Protein AF-X0VKB6-F1 (afdb_monomer_lite)

Sequence (268 aa):
GLNSPFDQRDMQLKVLIKLEKMVSKGATIVGPKPLDVPGMQDHESRSAKLRTLADKMWGACDGTTVKQNSYGKGKVVWGLNARQWLSQESIGPDFSCQTEKHEAHLDYIHQQTKDTDIYFVRNKSLLPVSADCLFRVKDRTPQLWDPTNGSMEPMFVYKTVDGGTSVRLDLPPGSSVFVVFGKSYASGSIDSVVRTSEMNDASLPAERVVEMGKTSTTIQCWQNGQYTLTDNNGQKKQVKVDNLPAPSILAGEWTIDFDPKWGAPAQI

Secondary structure (DSSP, 8-state):
----GGG--B--HHHHHHHHHHHTTT-EEESPPP-B-SSSTTHHHHHHHHHHHHHHHHTT--SSS--EEEETTEEEE-SS-HHHHHHHTT---SEEESSHHHHTTEEEEEEE-SS-EEEEEEE-SSS-EEEEEEES--S-EEEEE-TTT--EEE--B-EEETTEEEEEEEE-TT-EEEEEEES--SS--EEEEEEESS---TTSPPPEEEEE-SS-EEEE-SSSEEEEEEETT--EEEEEE--PPPPP---SPPP-B--GGGSS-SB-

pLDDT: mean 88.89, std 11.95, range [28.38, 98.62]

Organism: NCBI:txid412755

Foldseek 3Di:
DPPDPQPALEDFLVVLVVVLVVQLVADEDEGDQRQFYDDDVVGPVRNVSSNVSSCLQCPPCPLPPRQWDRHNNYIYGHVDDPQRVCVVVVNHDQKAFPPVVQRVQKDWDWDDDPFKIKIKIWGNAQAKDKTWMFHQAAPWWKWKAFPVPR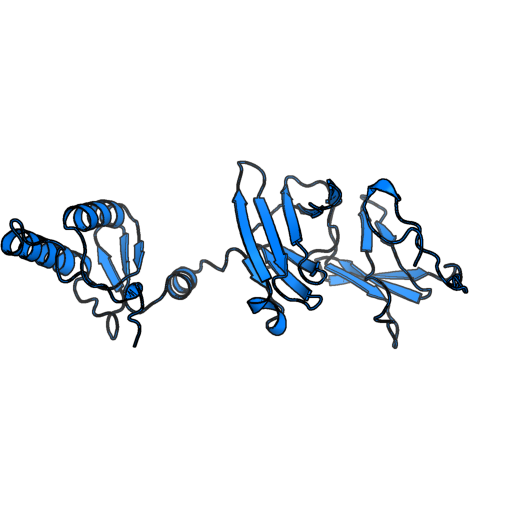DIATAQAWEADPRGIIDIDTAHGGGIIMIMTGHDPAPFHFHDKDFPDPDDDPVDDDKGFRHHDPVDTDIDDDDFGKMWTAGNVRDIDIDGGDDDDDDDDPDDDDWDADDVVVVDPRID

Radius of gyration: 27.16 Å; chains: 1; bounding box: 66×51×69 Å

InterPro domains:
  IPR033400 Alpha-L-rhamnosidase RhaM [PF17132] (8-158)

Structure (mmCIF, N/CA/C/O backbone):
data_AF-X0VKB6-F1
#
_entry.id   AF-X0VKB6-F1
#
loop_
_atom_site.group_PDB
_atom_site.id
_atom_site.type_symbol
_atom_site.label_atom_id
_atom_site.label_alt_id
_atom_site.label_comp_id
_atom_site.label_asym_id
_atom_site.label_entity_id
_atom_site.label_seq_id
_atom_site.pdbx_PDB_ins_code
_atom_site.Cartn_x
_atom_site.Cartn_y
_atom_site.Cartn_z
_atom_site.occupancy
_atom_site.B_iso_or_equiv
_atom_site.auth_seq_id
_atom_site.auth_comp_id
_atom_site.auth_asym_id
_atom_site.auth_atom_id
_atom_site.pdbx_PDB_model_num
ATOM 1 N N . GLY A 1 1 ? -5.873 26.937 16.851 1.00 33.47 1 GLY A N 1
ATOM 2 C CA . GLY A 1 1 ? -6.184 25.558 17.255 1.00 33.47 1 GLY A CA 1
ATOM 3 C C . GLY A 1 1 ? -7.404 25.111 16.496 1.00 33.47 1 GLY A C 1
ATOM 4 O O . GLY A 1 1 ? -8.499 25.506 16.856 1.00 33.47 1 GLY A O 1
ATOM 5 N N . LEU A 1 2 ? -7.209 24.395 15.394 1.00 28.38 2 LEU A N 1
ATOM 6 C CA . LEU A 1 2 ? -8.293 23.711 14.697 1.00 28.38 2 LEU A CA 1
ATOM 7 C C . LEU A 1 2 ? -8.341 22.312 15.304 1.00 28.38 2 LEU A C 1
ATOM 9 O O . LEU A 1 2 ? -7.380 21.560 15.149 1.00 28.38 2 LEU A O 1
ATOM 13 N N . ASN A 1 3 ? -9.397 22.014 16.062 1.00 32.53 3 ASN A N 1
ATOM 14 C CA . ASN A 1 3 ? -9.626 20.667 16.569 1.00 32.53 3 ASN A CA 1
ATOM 15 C C . ASN A 1 3 ? -9.639 19.714 15.378 1.00 32.53 3 ASN A C 1
ATOM 17 O O . ASN A 1 3 ? -10.369 19.920 14.406 1.00 32.53 3 ASN A O 1
ATOM 21 N N . SER A 1 4 ? -8.801 18.690 15.458 1.00 40.56 4 SER A N 1
ATOM 22 C CA . SER A 1 4 ? -8.838 17.579 14.528 1.00 40.56 4 SER A CA 1
ATOM 23 C C . SER A 1 4 ? -10.255 16.984 14.560 1.00 40.56 4 SER A C 1
ATOM 25 O O . SER A 1 4 ? -10.797 16.813 15.652 1.00 40.56 4 SER A O 1
ATOM 27 N N . PRO A 1 5 ? -10.892 16.638 13.426 1.00 43.75 5 PRO A N 1
ATOM 28 C CA . PRO A 1 5 ? -12.214 15.995 13.426 1.00 43.75 5 PRO A CA 1
ATOM 29 C C . PRO A 1 5 ? -12.242 14.665 14.208 1.00 43.75 5 PRO A C 1
ATOM 31 O O . PRO A 1 5 ? -13.311 14.135 14.496 1.00 43.75 5 PRO A O 1
ATOM 34 N N . PHE A 1 6 ? -11.073 14.148 14.599 1.00 50.59 6 PHE A N 1
ATOM 35 C CA . PHE A 1 6 ? -10.904 12.990 15.474 1.00 50.59 6 PHE A CA 1
ATOM 36 C C . PHE A 1 6 ? -11.066 13.288 16.980 1.00 50.59 6 PHE A C 1
ATOM 38 O O . PHE A 1 6 ? -11.105 12.344 17.767 1.00 50.59 6 PHE A O 1
ATOM 45 N N . ASP A 1 7 ? -11.207 14.557 17.383 1.00 56.34 7 ASP A N 1
ATOM 46 C CA . ASP A 1 7 ? -11.433 14.968 18.780 1.00 56.34 7 ASP A CA 1
ATOM 47 C C . ASP A 1 7 ? -12.911 15.190 19.125 1.00 56.34 7 ASP A C 1
ATOM 49 O O . ASP A 1 7 ? -13.242 15.473 20.279 1.00 56.34 7 ASP A O 1
ATOM 53 N N . GLN A 1 8 ? -13.832 15.058 18.163 1.00 68.25 8 GLN A N 1
ATOM 54 C CA . GLN A 1 8 ? -15.251 15.210 18.464 1.00 68.25 8 GLN A CA 1
ATOM 55 C C . GLN A 1 8 ? -15.744 14.013 19.286 1.00 68.25 8 GLN A C 1
ATOM 57 O O . GLN A 1 8 ? -15.762 12.869 18.832 1.00 68.25 8 GLN A O 1
ATOM 62 N N . ARG A 1 9 ? -16.141 14.288 20.531 1.00 86.88 9 ARG A N 1
ATOM 63 C CA . ARG A 1 9 ? -16.622 13.281 21.490 1.00 86.88 9 ARG A CA 1
ATOM 64 C C . ARG A 1 9 ? -18.143 13.113 21.464 1.00 86.88 9 ARG A C 1
ATOM 66 O O . ARG A 1 9 ? -18.674 12.362 22.279 1.00 86.88 9 ARG A O 1
ATOM 73 N N . ASP A 1 10 ? -18.825 13.760 20.524 1.00 92.38 10 ASP A N 1
ATOM 74 C CA . ASP A 1 10 ? -20.269 13.639 20.336 1.00 92.38 10 ASP A CA 1
ATOM 75 C C . ASP A 1 10 ? -20.594 12.541 19.325 1.00 92.38 10 ASP A C 1
ATOM 77 O O . ASP A 1 10 ? -19.997 12.459 18.251 1.00 92.38 10 ASP A O 1
ATOM 81 N N . MET A 1 11 ? -21.582 11.706 19.633 1.00 94.69 11 MET A N 1
ATOM 82 C CA . MET A 1 11 ? -22.040 10.652 18.734 1.00 94.69 11 MET A CA 1
ATOM 83 C C . MET A 1 11 ? -23.544 10.455 18.880 1.00 94.69 11 MET A C 1
ATOM 85 O O . MET A 1 11 ? -24.094 10.446 19.975 1.00 94.69 11 MET A O 1
ATOM 89 N N . GLN A 1 12 ? -24.255 10.248 17.774 1.00 95.50 12 GLN A N 1
ATOM 90 C CA . GLN A 1 12 ? -25.662 9.864 17.867 1.00 95.50 12 GLN A CA 1
ATOM 91 C C . GLN A 1 12 ? -25.800 8.498 18.560 1.00 95.50 12 GLN A C 1
ATOM 93 O O . GLN A 1 12 ? -25.170 7.525 18.149 1.00 95.50 12 GLN A O 1
ATOM 98 N N . LEU A 1 13 ? -26.704 8.380 19.538 1.00 96.94 13 LEU A N 1
ATOM 99 C CA . LEU A 1 13 ? -26.957 7.119 20.254 1.00 96.94 13 LEU A CA 1
ATOM 100 C C . LEU A 1 13 ? -27.240 5.936 19.305 1.00 96.94 13 LEU A C 1
ATOM 102 O O . LEU A 1 13 ? -26.757 4.828 19.525 1.00 96.94 13 LEU A O 1
ATOM 106 N N . LYS A 1 14 ? -27.983 6.169 18.214 1.00 97.06 14 LYS A N 1
ATOM 107 C CA . LYS A 1 14 ? -28.278 5.134 17.207 1.00 97.06 14 LYS A CA 1
ATOM 108 C C . LYS A 1 14 ? -27.015 4.617 16.501 1.00 97.06 14 LYS A C 1
ATOM 110 O O . LYS A 1 14 ? -26.957 3.430 16.185 1.00 97.06 14 LYS A O 1
ATOM 115 N N . VAL A 1 15 ? -26.014 5.477 16.288 1.00 97.31 15 VAL A N 1
ATOM 116 C CA . VAL A 1 15 ? -24.714 5.095 15.713 1.00 97.31 15 VAL A CA 1
ATOM 117 C C . VAL A 1 15 ? -23.957 4.211 16.698 1.00 97.31 15 VAL A C 1
ATOM 119 O O . VAL A 1 15 ? -23.556 3.116 16.316 1.00 97.31 15 VAL A O 1
ATOM 122 N N . LEU A 1 16 ? -23.859 4.607 17.974 1.00 98.00 16 LEU A N 1
ATOM 123 C CA . LEU A 1 16 ? -23.182 3.795 18.991 1.00 98.00 16 LEU A CA 1
ATOM 124 C C . LEU A 1 16 ? -23.830 2.410 19.152 1.00 98.00 16 LEU A C 1
ATOM 126 O O . LEU A 1 16 ? -23.128 1.406 19.195 1.00 98.00 16 LEU A O 1
ATOM 130 N N . ILE A 1 17 ? -25.166 2.331 19.146 1.00 98.50 17 ILE A N 1
ATOM 131 C CA . ILE A 1 17 ? -25.896 1.050 19.164 1.00 98.50 17 ILE A CA 1
ATOM 132 C C . ILE A 1 17 ? -25.551 0.189 17.939 1.00 98.50 17 ILE A C 1
ATOM 134 O O . ILE A 1 17 ? -25.476 -1.035 18.035 1.00 98.50 17 ILE A O 1
ATOM 138 N N . LYS A 1 18 ? -25.362 0.791 16.760 1.00 98.50 18 LYS A N 1
ATOM 139 C CA . LYS A 1 18 ? -24.981 0.039 15.558 1.00 98.50 18 LYS A CA 1
ATOM 140 C C . LYS A 1 18 ? -23.531 -0.441 15.628 1.00 98.50 18 LYS A C 1
ATOM 142 O O . LYS A 1 18 ? -23.278 -1.582 15.247 1.00 98.50 18 LYS A O 1
ATOM 147 N N . LEU A 1 19 ? -22.620 0.391 16.136 1.00 98.12 19 LEU A N 1
ATOM 148 C CA . LEU A 1 19 ? -21.224 0.022 16.368 1.00 98.12 19 LEU A CA 1
ATOM 149 C C . LEU A 1 19 ? -21.116 -1.117 17.386 1.00 98.12 19 LEU A C 1
ATOM 151 O O . LEU A 1 19 ? -20.439 -2.098 17.106 1.00 98.12 19 LEU A O 1
ATOM 155 N N . GLU A 1 20 ? -21.852 -1.059 18.499 1.00 98.44 20 GLU A N 1
ATOM 156 C CA . GLU A 1 20 ? -21.943 -2.148 19.484 1.00 98.44 20 GLU A CA 1
ATOM 157 C C . GLU A 1 20 ? -22.302 -3.482 18.819 1.00 98.44 20 GLU A C 1
ATOM 159 O O . GLU A 1 20 ? -21.621 -4.485 19.027 1.00 98.44 20 GLU A O 1
ATOM 164 N N . LYS A 1 21 ? -23.315 -3.489 17.944 1.00 98.50 21 LYS A N 1
ATOM 165 C CA . LYS A 1 21 ? -23.745 -4.697 17.220 1.00 98.50 21 LYS A CA 1
ATOM 166 C C . LYS A 1 21 ? -22.678 -5.246 16.274 1.00 98.50 21 LYS A C 1
ATOM 168 O O . LYS A 1 21 ? -22.688 -6.437 15.975 1.00 98.50 21 LYS A O 1
ATOM 173 N N . MET A 1 22 ? -21.814 -4.387 15.737 1.00 98.56 22 MET A N 1
ATOM 174 C CA . MET A 1 22 ? -20.705 -4.805 14.878 1.00 98.56 22 MET A CA 1
ATOM 175 C C . MET A 1 22 ? -19.552 -5.351 15.718 1.00 98.56 22 MET A C 1
ATOM 177 O O . MET A 1 22 ? -19.045 -6.433 15.426 1.00 98.56 22 MET A O 1
ATOM 181 N N . VAL A 1 23 ? -19.184 -4.647 16.791 1.00 98.31 23 VAL A N 1
ATOM 182 C CA . VAL A 1 23 ? -18.100 -5.046 17.698 1.00 98.31 23 VAL A CA 1
ATOM 183 C C . VAL A 1 23 ? -18.436 -6.359 18.396 1.00 98.31 23 VAL A C 1
ATOM 185 O O . VAL A 1 23 ? -17.641 -7.290 18.360 1.00 98.31 23 VAL A O 1
ATOM 188 N N . SER A 1 24 ? -19.654 -6.517 18.919 1.00 98.25 24 SER A N 1
ATOM 189 C CA . SER A 1 24 ? -20.091 -7.773 19.545 1.00 98.25 24 SER A CA 1
ATOM 190 C C . SER A 1 24 ? -19.993 -8.986 18.609 1.00 98.25 24 SER A C 1
ATOM 192 O O . SER A 1 24 ? -19.798 -10.108 19.082 1.00 98.25 24 SER A O 1
ATOM 194 N N . LYS A 1 25 ? -20.061 -8.769 17.287 1.00 98.44 25 LYS A N 1
ATOM 195 C CA . LYS A 1 25 ? -19.922 -9.796 16.245 1.00 98.44 25 LYS A CA 1
ATOM 196 C C . LYS A 1 25 ? -18.496 -9.999 15.721 1.00 98.44 25 LYS A C 1
ATOM 198 O O . LYS A 1 25 ? -18.310 -10.911 14.921 1.00 98.44 25 LYS A O 1
ATOM 203 N N . GLY A 1 26 ? -17.514 -9.217 16.169 1.00 97.44 26 GLY A N 1
ATOM 204 C CA . GLY A 1 26 ? -16.104 -9.395 15.802 1.00 97.44 26 GLY A CA 1
ATOM 205 C C . GLY A 1 26 ? -15.442 -8.197 15.132 1.00 97.44 26 GLY A C 1
ATOM 206 O O . GLY A 1 26 ? -14.258 -8.270 14.825 1.00 97.44 26 GLY A O 1
ATOM 207 N N . ALA A 1 27 ? -16.163 -7.097 14.895 1.00 97.62 27 ALA A N 1
ATOM 208 C CA . ALA A 1 27 ? -15.533 -5.894 14.361 1.00 97.62 27 ALA A CA 1
ATOM 209 C C . ALA A 1 27 ? -14.617 -5.231 15.402 1.00 97.62 27 ALA A C 1
ATOM 211 O O . ALA A 1 27 ? -14.857 -5.316 16.610 1.00 97.62 27 ALA A O 1
ATOM 212 N N . THR A 1 28 ? -13.620 -4.497 14.916 1.00 97.69 28 THR A N 1
ATOM 213 C CA . THR A 1 28 ? -12.806 -3.608 15.745 1.00 97.69 28 THR A CA 1
ATOM 214 C C . THR A 1 28 ? -13.152 -2.161 15.440 1.00 97.69 28 THR A C 1
ATOM 216 O O . THR A 1 28 ? -13.208 -1.771 14.275 1.00 97.69 28 THR A O 1
ATOM 219 N N . ILE A 1 29 ? -13.365 -1.360 16.483 1.00 96.31 29 ILE A N 1
ATOM 220 C CA . ILE A 1 29 ? -13.464 0.097 16.359 1.00 96.31 29 ILE A CA 1
ATOM 221 C C . ILE A 1 29 ? -12.195 0.744 16.906 1.00 96.31 29 ILE A C 1
ATOM 223 O O . ILE A 1 29 ? -11.694 0.344 17.955 1.00 96.31 29 ILE A O 1
ATOM 227 N N . VAL A 1 30 ? -11.691 1.752 16.198 1.00 96.00 30 VAL A N 1
ATOM 228 C CA . VAL A 1 30 ? -10.538 2.554 16.616 1.00 96.00 30 VAL A CA 1
ATOM 229 C C . VAL A 1 30 ? -11.015 3.991 16.787 1.00 96.00 30 VAL A C 1
ATOM 231 O O . VAL A 1 30 ? -11.391 4.633 15.808 1.00 96.00 30 VAL A O 1
ATOM 234 N N . GLY A 1 31 ? -11.049 4.489 18.021 1.00 94.25 31 GLY A N 1
ATOM 235 C CA . GLY A 1 31 ? -11.491 5.848 18.315 1.00 94.25 31 GLY A CA 1
ATOM 236 C C . GLY A 1 31 ? -11.749 6.125 19.800 1.00 94.25 31 GLY A C 1
ATOM 237 O O . GLY A 1 31 ? -11.859 5.200 20.612 1.00 94.25 31 GLY A O 1
ATOM 238 N N . PRO A 1 32 ? -11.845 7.414 20.172 1.00 95.12 32 PRO A N 1
ATOM 239 C CA . PRO A 1 32 ? -12.121 7.821 21.541 1.00 95.12 32 PRO A CA 1
ATOM 240 C C . PRO A 1 32 ? -13.530 7.432 21.997 1.00 95.12 32 PRO A C 1
ATOM 242 O O . PRO A 1 32 ? -14.462 7.348 21.198 1.00 95.12 32 PRO A O 1
ATOM 245 N N . LYS A 1 33 ? -13.702 7.255 23.314 1.00 96.06 33 LYS A N 1
ATOM 246 C CA . LYS A 1 33 ? -15.011 6.962 23.922 1.00 96.06 33 LYS A CA 1
ATOM 247 C C . LYS A 1 33 ? -15.983 8.133 23.721 1.00 96.06 33 LYS A C 1
ATOM 249 O O . LYS A 1 33 ? -15.676 9.217 24.218 1.00 96.06 33 LYS A O 1
ATOM 254 N N . PRO A 1 34 ? -17.153 7.982 23.082 1.00 96.31 34 PRO A N 1
ATOM 255 C CA . PRO A 1 34 ? -18.100 9.090 22.969 1.00 96.31 34 PRO A CA 1
ATOM 256 C C . PRO A 1 34 ? -18.619 9.504 24.357 1.00 96.31 34 PRO A C 1
ATOM 258 O O . PRO A 1 34 ? -18.791 8.664 25.240 1.00 96.31 34 PRO A O 1
ATOM 261 N N . LEU A 1 35 ? -18.831 10.803 24.558 1.00 96.12 35 LEU A N 1
ATOM 262 C CA . LEU A 1 35 ? -19.202 11.409 25.841 1.00 96.12 35 LEU A CA 1
ATOM 263 C C . LEU A 1 35 ? -20.604 12.015 25.833 1.00 96.12 35 LEU A C 1
ATOM 265 O O . LEU A 1 35 ? -21.202 12.151 26.904 1.00 96.12 35 LEU A O 1
ATOM 269 N N . ASP A 1 36 ? -21.130 12.379 24.664 1.00 96.25 36 ASP A N 1
ATOM 270 C CA . ASP A 1 36 ? -22.441 13.011 24.570 1.00 96.25 36 ASP A CA 1
ATOM 271 C C . ASP A 1 36 ? -23.156 12.741 23.237 1.00 96.25 36 ASP A C 1
ATOM 273 O O . ASP A 1 36 ? -22.562 12.226 22.286 1.00 96.25 36 ASP A O 1
ATOM 277 N N . VAL A 1 37 ? -24.454 13.052 23.174 1.00 95.75 37 VAL A N 1
ATOM 278 C CA . VAL A 1 37 ? -25.231 13.045 21.927 1.00 95.75 37 VAL A CA 1
ATOM 279 C C . VAL A 1 37 ? -25.407 14.463 21.378 1.00 95.75 37 VAL A C 1
ATOM 281 O O . VAL A 1 37 ? -25.596 15.400 22.150 1.00 95.75 37 VAL A O 1
ATOM 284 N N . PRO A 1 38 ? -25.462 14.643 20.046 1.00 93.56 38 PRO A N 1
ATOM 285 C CA . PRO A 1 38 ? -25.832 15.929 19.468 1.00 93.56 38 PRO A CA 1
ATOM 286 C C . PRO A 1 38 ? -27.343 16.220 19.611 1.00 93.56 38 PRO A C 1
ATOM 288 O O . PRO A 1 38 ? -28.187 15.308 19.620 1.00 93.56 38 PRO A O 1
ATOM 291 N N . GLY A 1 39 ? -27.678 17.516 19.642 1.00 90.75 39 GLY A N 1
ATOM 292 C CA . GLY A 1 39 ? -29.045 18.060 19.643 1.00 90.75 39 GLY A CA 1
ATOM 293 C C . GLY A 1 39 ? -29.734 18.074 21.016 1.00 90.75 39 GLY A C 1
ATOM 294 O O . GLY A 1 39 ? -29.413 17.268 21.881 1.00 90.75 39 GLY A O 1
ATOM 295 N N . MET A 1 40 ? -30.717 18.967 21.200 1.00 90.50 40 MET A N 1
ATOM 296 C CA . MET A 1 40 ? -31.348 19.235 22.510 1.00 90.50 40 MET A CA 1
ATOM 297 C C . MET A 1 40 ? -32.518 18.310 22.877 1.00 90.50 40 MET A C 1
ATOM 299 O O . MET A 1 40 ? -32.790 18.102 24.056 1.00 90.50 40 MET A O 1
ATOM 303 N N . GLN A 1 41 ? -33.217 17.740 21.893 1.00 92.12 41 GLN A N 1
ATOM 304 C CA . GLN A 1 41 ? -34.399 16.910 22.152 1.00 92.12 41 GLN A CA 1
ATOM 305 C C . GLN A 1 41 ? -34.034 15.675 22.985 1.00 92.12 41 GLN A C 1
ATOM 307 O O . GLN A 1 41 ? -33.148 14.918 22.589 1.00 92.12 41 GLN A O 1
ATOM 312 N N . ASP A 1 42 ? -34.694 15.464 24.126 1.00 93.19 42 ASP A N 1
ATOM 313 C CA . ASP A 1 42 ? -34.428 14.356 25.060 1.00 93.19 42 ASP A CA 1
ATOM 314 C C . ASP A 1 42 ? -32.931 14.163 25.374 1.00 93.19 42 ASP A C 1
ATOM 316 O O . ASP A 1 42 ? -32.475 13.028 25.548 1.00 93.19 42 ASP A O 1
ATOM 320 N N . HIS A 1 43 ? -32.146 15.252 25.352 1.00 94.94 43 HIS A N 1
ATOM 321 C CA . HIS A 1 43 ? -30.682 15.212 25.428 1.00 94.94 43 HIS A CA 1
ATOM 322 C C . HIS A 1 43 ? -30.226 14.412 26.643 1.00 94.94 43 HIS A C 1
ATOM 324 O O . HIS A 1 43 ? -29.618 13.366 26.461 1.00 94.94 43 HIS A O 1
ATOM 330 N N . GLU A 1 44 ? -30.663 14.784 27.845 1.00 96.12 44 GLU A N 1
ATOM 331 C CA . GLU A 1 44 ? -30.262 14.130 29.093 1.00 96.12 44 GLU A CA 1
ATOM 332 C C . GLU A 1 44 ? -30.463 12.601 29.072 1.00 96.12 44 GLU A C 1
ATOM 334 O O . GLU A 1 44 ? -29.532 11.836 29.339 1.00 96.12 44 GLU A O 1
ATOM 339 N N . SER A 1 45 ? -31.652 12.132 28.671 1.00 97.06 45 SER A N 1
ATOM 340 C CA . SER A 1 45 ? -31.959 10.695 28.594 1.00 97.06 45 SER A CA 1
ATOM 341 C C . SER A 1 45 ? -31.095 9.974 27.555 1.00 97.06 45 SER A C 1
ATOM 343 O O . SER A 1 45 ? -30.615 8.858 27.786 1.00 97.06 45 SER A O 1
ATOM 345 N N . ARG A 1 46 ? -30.890 10.593 26.388 1.00 97.25 46 ARG A N 1
ATOM 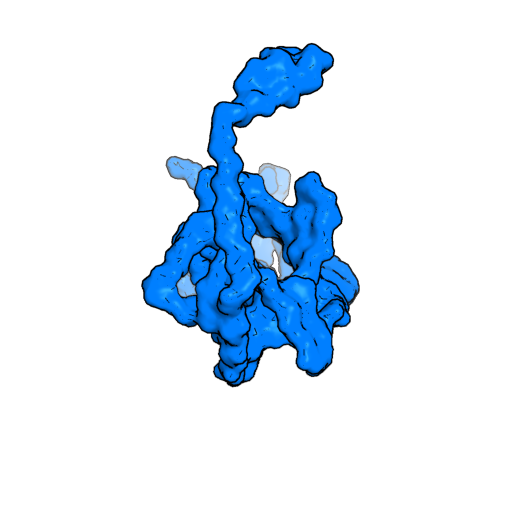346 C CA . ARG A 1 46 ? -30.082 10.018 25.307 1.00 97.25 46 ARG A CA 1
ATOM 347 C C . ARG A 1 46 ? -28.596 10.001 25.668 1.00 97.25 46 ARG A C 1
ATOM 349 O O . ARG A 1 46 ? -27.945 8.987 25.419 1.00 97.25 46 ARG A O 1
ATOM 356 N N . SER A 1 47 ? -28.086 11.063 26.282 1.00 97.25 47 SER A N 1
ATOM 357 C CA . SER A 1 47 ? -26.717 11.180 26.786 1.00 97.25 47 SER A CA 1
ATOM 358 C C . SER A 1 47 ? -26.432 10.147 27.865 1.00 97.25 47 SER A C 1
ATOM 360 O O . SER A 1 47 ? -25.408 9.472 27.800 1.00 97.25 47 SER A O 1
ATOM 362 N N . ALA A 1 48 ? -27.353 9.950 28.813 1.00 98.06 48 ALA A N 1
ATOM 363 C CA . ALA A 1 48 ? -27.222 8.917 29.837 1.00 98.06 48 ALA A CA 1
ATOM 364 C C . ALA A 1 48 ? -27.119 7.516 29.210 1.00 98.06 48 ALA A C 1
ATOM 366 O O . ALA A 1 48 ? -26.170 6.784 29.484 1.00 98.06 48 ALA A O 1
ATOM 367 N N . LYS A 1 49 ? -28.030 7.171 28.287 1.00 98.25 49 LYS A N 1
ATOM 368 C CA . LYS A 1 49 ? -27.997 5.889 27.555 1.00 98.25 49 LYS A CA 1
ATOM 369 C C . LYS A 1 49 ? -26.709 5.707 26.751 1.00 98.25 49 LYS A C 1
ATOM 371 O O . LYS A 1 49 ? -26.166 4.604 26.714 1.00 98.25 49 LYS A O 1
ATOM 376 N N . LEU A 1 50 ? -26.230 6.773 26.106 1.00 98.38 50 LEU A N 1
ATOM 377 C CA . LEU A 1 50 ? -24.975 6.758 25.362 1.00 98.38 50 LEU A CA 1
ATOM 378 C C . LEU A 1 50 ? -23.800 6.463 26.289 1.00 98.38 50 LEU A C 1
ATOM 380 O O . LEU A 1 50 ? -23.037 5.548 25.998 1.00 98.38 50 LEU A O 1
ATOM 384 N N . ARG A 1 51 ? -23.685 7.188 27.407 1.00 98.31 51 ARG A N 1
ATOM 385 C CA . ARG A 1 51 ? -22.593 7.016 28.374 1.00 98.31 51 ARG A CA 1
ATOM 386 C C . ARG A 1 51 ? -22.589 5.609 28.951 1.00 98.31 51 ARG A C 1
ATOM 388 O O . ARG A 1 51 ? -21.565 4.948 28.871 1.00 98.31 51 ARG A O 1
ATOM 395 N N . THR A 1 52 ? -23.742 5.091 29.384 1.00 98.56 52 THR A N 1
ATOM 396 C CA . THR A 1 52 ? -23.854 3.708 29.880 1.00 98.56 52 THR A CA 1
ATOM 397 C C . THR A 1 52 ? -23.354 2.683 28.860 1.00 98.56 52 THR A C 1
ATOM 399 O O . THR A 1 52 ? -22.618 1.760 29.210 1.00 98.56 52 THR A O 1
ATOM 402 N N . LEU A 1 53 ? -23.734 2.828 27.586 1.00 98.50 53 LEU A N 1
ATOM 403 C CA . LEU A 1 53 ? -23.288 1.905 26.548 1.00 98.50 53 LEU A CA 1
ATOM 404 C C . LEU A 1 53 ? -21.794 2.077 26.226 1.00 98.50 53 LEU A C 1
ATOM 406 O O . LEU A 1 53 ? -21.079 1.085 26.079 1.00 98.50 53 LEU A O 1
ATOM 410 N N . ALA A 1 54 ? -21.318 3.318 26.145 1.00 98.19 54 ALA A N 1
ATOM 411 C CA . ALA A 1 54 ? -19.922 3.639 25.881 1.00 98.19 54 ALA A CA 1
ATOM 412 C C . ALA A 1 54 ? -19.008 3.131 27.006 1.00 98.19 54 ALA A C 1
ATOM 414 O O . ALA A 1 54 ? -17.980 2.524 26.722 1.00 98.19 54 ALA A O 1
ATOM 415 N N . ASP A 1 55 ? -19.404 3.293 28.268 1.00 98.25 55 ASP A N 1
ATOM 416 C CA . ASP A 1 55 ? -18.676 2.779 29.430 1.00 98.25 55 ASP A CA 1
ATOM 417 C C . ASP A 1 55 ? -18.572 1.254 29.387 1.00 98.25 55 ASP A C 1
ATOM 419 O O . ASP A 1 55 ? -17.500 0.698 29.614 1.00 98.25 55 ASP A O 1
ATOM 423 N N . LYS A 1 56 ? -19.649 0.566 28.994 1.00 98.12 56 LYS A N 1
ATOM 424 C CA . LYS A 1 56 ? -19.623 -0.889 28.809 1.00 98.12 56 LYS A CA 1
ATOM 425 C C . LYS A 1 56 ? -18.689 -1.315 27.667 1.00 98.12 56 LYS A C 1
ATOM 427 O O . LYS A 1 56 ? -18.013 -2.332 27.782 1.00 98.12 56 LYS A O 1
ATOM 432 N N . MET A 1 57 ? -18.684 -0.580 26.553 1.00 98.25 57 MET A N 1
ATOM 433 C CA . MET A 1 57 ? -17.890 -0.904 25.361 1.00 98.25 57 MET A CA 1
ATOM 434 C C . MET A 1 57 ? -16.397 -0.615 25.531 1.00 98.25 57 MET A C 1
ATOM 436 O O . MET A 1 57 ? -15.572 -1.455 25.176 1.00 98.25 57 MET A O 1
ATOM 440 N N . TRP A 1 58 ? -16.043 0.549 26.072 1.00 97.81 58 TRP A N 1
ATOM 441 C CA . TRP A 1 58 ? -14.649 0.938 26.289 1.00 97.81 58 TRP A CA 1
ATOM 442 C C . TRP A 1 58 ? -14.083 0.337 27.579 1.00 97.81 58 TRP A C 1
ATOM 444 O O . TRP A 1 58 ? -12.880 0.118 27.647 1.00 97.81 58 TRP A O 1
ATOM 454 N N . GLY A 1 59 ? -14.903 0.008 28.582 1.00 97.44 59 GLY A N 1
ATOM 455 C CA . GLY A 1 59 ? -14.421 -0.570 29.836 1.00 97.44 59 GLY A CA 1
ATOM 456 C C . GLY A 1 59 ? -13.347 0.310 30.481 1.00 97.44 59 GLY A C 1
ATOM 457 O O . GLY A 1 59 ? -13.532 1.516 30.632 1.00 97.44 59 GLY A O 1
ATOM 458 N N . ALA A 1 60 ? -12.200 -0.288 30.811 1.00 96.88 60 ALA A N 1
ATOM 459 C CA . ALA A 1 60 ? -11.043 0.428 31.353 1.00 96.88 60 ALA A CA 1
ATOM 460 C C . ALA A 1 60 ? -10.225 1.202 30.297 1.00 96.88 60 ALA A C 1
ATOM 462 O O . ALA A 1 60 ? -9.253 1.853 30.659 1.00 96.88 60 ALA A O 1
ATOM 463 N N . CYS A 1 61 ? -10.577 1.123 29.008 1.00 96.69 61 CYS A N 1
ATOM 464 C CA . CYS A 1 61 ? -9.835 1.772 27.931 1.00 96.69 61 CYS A CA 1
ATOM 465 C C . CYS A 1 61 ? -9.927 3.303 28.025 1.00 96.69 61 CYS A C 1
ATOM 467 O O . CYS A 1 61 ? -10.982 3.895 27.780 1.00 96.69 61 CYS A O 1
ATOM 469 N N . ASP A 1 62 ? -8.799 3.932 28.352 1.00 94.25 62 ASP A N 1
ATOM 470 C CA . ASP A 1 62 ? -8.636 5.375 28.565 1.00 94.25 62 ASP A CA 1
ATOM 471 C C . ASP A 1 62 ? -7.874 6.073 27.423 1.00 94.25 62 ASP A C 1
ATOM 473 O O . ASP A 1 62 ? -7.805 7.300 27.372 1.00 94.25 62 ASP A O 1
ATOM 477 N N . GLY A 1 63 ? -7.317 5.296 26.489 1.00 94.06 63 GLY A N 1
ATOM 478 C CA . GLY A 1 63 ? -6.547 5.797 25.354 1.00 94.06 63 GLY A CA 1
ATOM 479 C C . GLY A 1 63 ? -5.101 6.181 25.675 1.00 94.06 63 GLY A C 1
ATOM 480 O O . GLY A 1 63 ? -4.366 6.589 24.775 1.00 94.06 63 GLY A O 1
ATOM 481 N N . THR A 1 64 ? -4.663 6.028 26.922 1.00 93.44 64 THR A N 1
ATOM 482 C CA . THR A 1 64 ? -3.307 6.363 27.367 1.00 93.44 64 THR A CA 1
ATOM 483 C C . THR A 1 64 ? -2.625 5.135 27.954 1.00 93.44 64 THR A C 1
ATOM 485 O O . THR A 1 64 ? -1.703 4.603 27.330 1.00 93.44 64 THR A O 1
ATOM 488 N N . THR A 1 65 ? -3.111 4.653 29.096 1.00 95.25 65 THR A N 1
ATOM 489 C CA . THR A 1 65 ? -2.569 3.510 29.840 1.00 95.25 65 THR A CA 1
ATOM 490 C C . THR A 1 65 ? -3.158 2.205 29.326 1.00 95.25 65 THR A C 1
ATOM 492 O O . THR A 1 65 ? -2.441 1.239 29.069 1.00 95.25 65 THR A O 1
ATOM 495 N N . VAL A 1 66 ? -4.475 2.188 29.125 1.00 96.81 66 VAL A N 1
ATOM 496 C CA . VAL A 1 66 ? -5.224 1.050 28.602 1.00 96.81 66 VAL A CA 1
ATOM 497 C C . VAL A 1 66 ? -5.764 1.443 27.235 1.00 96.81 66 VAL A C 1
ATOM 499 O O . VAL A 1 66 ? -6.729 2.194 27.094 1.00 96.81 66 VAL A O 1
ATOM 502 N N . LYS A 1 67 ? -5.126 0.919 26.191 1.00 96.75 67 LYS A N 1
ATOM 503 C CA . LYS A 1 67 ? -5.417 1.300 24.801 1.00 96.75 67 LYS A CA 1
ATOM 504 C C . LYS A 1 67 ? -6.421 0.404 24.090 1.00 96.75 67 LYS A C 1
ATOM 506 O O . LYS A 1 67 ? -6.776 0.674 22.946 1.00 96.75 67 LYS A O 1
ATOM 511 N N . GLN A 1 68 ? -6.886 -0.654 24.747 1.00 96.88 68 GLN A N 1
ATOM 512 C CA . GLN A 1 68 ? -7.873 -1.554 24.170 1.00 96.88 68 GLN A CA 1
ATOM 513 C C . GLN A 1 68 ? -8.786 -2.173 25.223 1.00 96.88 68 GLN A C 1
ATOM 515 O O . GLN A 1 68 ? -8.395 -2.354 26.375 1.00 96.88 68 GLN A O 1
ATOM 520 N N . ASN A 1 69 ? -9.978 -2.563 24.789 1.00 98.12 69 ASN A N 1
ATOM 521 C CA . ASN A 1 69 ? -10.900 -3.398 25.539 1.00 98.12 69 ASN A CA 1
ATOM 522 C C . ASN A 1 69 ? -11.516 -4.462 24.624 1.00 98.12 69 ASN A C 1
ATOM 524 O O . ASN A 1 69 ? -11.829 -4.193 23.463 1.00 98.12 69 ASN A O 1
ATOM 528 N N . SER A 1 70 ? -11.715 -5.667 25.155 1.00 97.81 70 SER A N 1
ATOM 529 C CA . SER A 1 70 ? -12.459 -6.718 24.453 1.00 97.81 70 SER A CA 1
ATOM 530 C C . SER A 1 70 ? -13.950 -6.568 24.734 1.00 97.81 70 SER A C 1
ATOM 532 O O . SER A 1 70 ? -14.353 -6.376 25.881 1.00 97.81 70 SER A O 1
ATOM 534 N N . TYR A 1 71 ? -14.782 -6.674 23.698 1.00 97.69 71 TYR A N 1
ATOM 535 C CA . TYR A 1 71 ? -16.233 -6.565 23.835 1.00 97.69 71 TYR A CA 1
ATOM 536 C C . TYR A 1 71 ? -16.945 -7.551 22.907 1.00 97.69 71 TYR A C 1
ATOM 538 O O . TYR A 1 71 ? -16.879 -7.445 21.681 1.00 97.69 71 TYR A O 1
ATOM 546 N N . GLY A 1 72 ? -17.655 -8.519 23.490 1.00 97.12 72 GLY A N 1
ATOM 547 C CA . GLY A 1 72 ? -18.208 -9.641 22.731 1.00 97.12 72 GLY A CA 1
ATOM 548 C C . GLY A 1 72 ? -17.093 -10.397 22.004 1.00 97.12 72 GLY A C 1
ATOM 549 O O . GLY A 1 72 ? -16.161 -10.867 22.648 1.00 97.12 72 GLY A O 1
ATOM 550 N N . LYS A 1 73 ? -17.185 -10.507 20.673 1.00 98.12 73 LYS A N 1
ATOM 551 C CA . LYS A 1 73 ? -16.154 -11.141 19.828 1.00 98.12 73 LYS A CA 1
ATOM 552 C C . LYS A 1 73 ? -15.141 -10.157 19.229 1.00 98.12 73 LYS A C 1
ATOM 554 O O . LYS A 1 73 ? -14.236 -10.595 18.528 1.00 98.12 73 LYS A O 1
ATOM 559 N N . GLY A 1 74 ? -15.338 -8.855 19.422 1.00 97.88 74 GLY A N 1
ATOM 560 C CA . GLY A 1 74 ? -14.536 -7.800 18.810 1.00 97.88 74 GLY A CA 1
ATOM 561 C C . GLY A 1 74 ? -13.750 -6.990 19.830 1.00 97.88 74 GLY A C 1
ATOM 562 O O . GLY A 1 74 ? -13.629 -7.359 21.002 1.00 97.88 74 GLY A O 1
ATOM 563 N N . LYS A 1 75 ? -13.212 -5.862 19.366 1.00 97.81 75 LYS A N 1
ATOM 564 C CA . LYS A 1 75 ? -12.332 -5.001 20.158 1.00 97.81 75 LYS A CA 1
ATOM 565 C C . LYS A 1 75 ? -12.708 -3.527 20.014 1.00 97.81 75 LYS A C 1
ATOM 567 O O . LYS A 1 75 ? -13.194 -3.073 18.977 1.00 97.81 75 LYS A O 1
ATOM 572 N N . VAL A 1 76 ? -12.443 -2.773 21.066 1.00 97.75 76 VAL A N 1
ATOM 573 C CA . VAL A 1 76 ? -12.478 -1.313 21.081 1.00 97.75 76 VAL A CA 1
ATOM 574 C C . VAL A 1 76 ? -11.065 -0.831 21.358 1.00 97.75 76 VAL A C 1
ATOM 576 O O . VAL A 1 76 ? -10.442 -1.312 22.298 1.00 97.75 76 VAL A O 1
ATOM 579 N N . VAL A 1 77 ? -10.557 0.089 20.543 1.00 97.81 77 VAL A N 1
ATOM 580 C CA . VAL A 1 77 ? -9.174 0.574 20.602 1.00 97.81 77 VAL A CA 1
ATOM 581 C C . VAL A 1 77 ? -9.177 2.093 20.672 1.00 97.81 77 VAL A C 1
ATOM 583 O O . VAL A 1 77 ? -9.858 2.754 19.893 1.00 97.81 77 VAL A O 1
ATOM 586 N N . TRP A 1 78 ? -8.389 2.661 21.578 1.00 96.25 78 TRP A N 1
ATOM 587 C CA . TRP A 1 78 ? -8.222 4.104 21.730 1.00 96.25 78 TRP A CA 1
ATOM 588 C C . TRP A 1 78 ? -6.750 4.419 22.024 1.00 96.25 78 TRP A C 1
ATOM 590 O O . TRP A 1 78 ? -6.066 3.658 22.699 1.00 96.25 78 TRP A O 1
ATOM 600 N N . GLY A 1 79 ? -6.230 5.529 21.494 1.00 94.56 79 GLY A N 1
ATOM 601 C CA . GLY A 1 79 ? -4.829 5.930 21.679 1.00 94.56 79 GLY A CA 1
ATOM 602 C C . GLY A 1 79 ? -3.864 5.355 20.643 1.00 94.56 79 GLY A C 1
ATOM 603 O O . GLY A 1 79 ? -2.648 5.503 20.791 1.00 94.56 79 GLY A O 1
ATOM 604 N N . LEU A 1 80 ? -4.405 4.693 19.616 1.00 94.19 80 LEU A N 1
ATOM 605 C CA . LEU A 1 80 ? -3.712 4.230 18.417 1.00 94.19 80 LEU A CA 1
ATOM 606 C C . LEU A 1 80 ? -4.483 4.715 17.189 1.00 94.19 80 LEU A C 1
ATOM 608 O O . LEU A 1 80 ? -5.711 4.810 17.223 1.00 94.19 80 LEU A O 1
ATOM 612 N N . ASN A 1 81 ? -3.775 4.992 16.097 1.00 91.38 81 ASN A N 1
ATOM 613 C CA . ASN A 1 81 ? -4.408 5.163 14.791 1.00 91.38 81 ASN A CA 1
ATOM 614 C C . ASN A 1 81 ? -4.605 3.803 14.092 1.00 91.38 81 ASN A C 1
ATOM 616 O O . ASN A 1 81 ? -4.045 2.785 14.505 1.00 91.38 81 ASN A O 1
ATOM 620 N N . ALA A 1 82 ? -5.388 3.783 13.009 1.00 91.31 82 ALA A N 1
ATOM 621 C CA . ALA A 1 82 ? -5.692 2.552 12.277 1.00 91.31 82 ALA A CA 1
ATOM 622 C C . ALA A 1 82 ? -4.433 1.819 11.777 1.00 91.31 82 ALA A C 1
ATOM 624 O O . ALA A 1 82 ? -4.374 0.596 11.861 1.00 91.31 82 ALA A O 1
ATOM 625 N N . ARG A 1 83 ? -3.403 2.546 11.315 1.00 90.25 83 ARG A N 1
ATOM 626 C CA . ARG A 1 83 ? -2.143 1.948 10.837 1.00 90.25 83 ARG A CA 1
ATOM 627 C C . ARG A 1 83 ? -1.397 1.236 11.969 1.00 90.25 83 ARG A C 1
ATOM 629 O O . ARG A 1 83 ? -0.965 0.103 11.792 1.00 90.25 83 ARG A O 1
ATOM 636 N N . GLN A 1 84 ? -1.278 1.878 13.130 1.00 93.81 84 GLN A N 1
ATOM 637 C CA . GLN A 1 84 ? -0.640 1.290 14.312 1.00 93.81 84 GLN A CA 1
ATOM 638 C C . GLN A 1 84 ? -1.387 0.044 14.788 1.00 93.81 84 GLN A C 1
ATOM 640 O O . GLN A 1 84 ? -0.759 -0.968 15.083 1.00 93.81 84 GLN A O 1
ATOM 645 N N . TRP A 1 85 ? -2.720 0.107 14.826 1.00 95.06 85 TRP A N 1
ATOM 646 C CA . TRP A 1 85 ? -3.550 -1.030 15.212 1.00 95.06 85 TRP A CA 1
ATOM 647 C C . TRP A 1 85 ? -3.396 -2.216 14.250 1.00 95.06 85 TRP A C 1
ATOM 649 O O . TRP A 1 85 ? -3.116 -3.328 14.684 1.00 95.06 85 TRP A O 1
ATOM 659 N N . LEU A 1 86 ? -3.516 -1.981 12.940 1.00 94.31 86 LEU A N 1
ATOM 660 C CA . LEU A 1 86 ? -3.351 -3.031 11.929 1.00 94.31 86 LEU A CA 1
ATOM 661 C C . LEU A 1 86 ? -1.968 -3.685 12.015 1.00 94.31 86 LEU A C 1
ATOM 663 O O . LEU A 1 86 ? -1.871 -4.907 11.958 1.00 94.31 86 LEU A O 1
ATOM 667 N N . SER A 1 87 ? -0.917 -2.896 12.249 1.00 92.88 87 SER A N 1
ATOM 668 C CA . SER A 1 87 ? 0.432 -3.426 12.450 1.00 92.88 87 SER A CA 1
ATOM 669 C C . SER A 1 87 ? 0.540 -4.347 13.672 1.00 92.88 87 SER A C 1
ATOM 671 O O . SER A 1 87 ? 1.274 -5.330 13.604 1.00 92.88 87 SER A O 1
ATOM 673 N N . GLN A 1 88 ? -0.165 -4.060 14.774 1.00 94.12 88 GLN A N 1
ATOM 674 C CA . GLN A 1 88 ? -0.184 -4.937 15.957 1.00 94.12 88 GLN A CA 1
ATOM 675 C C . GLN A 1 88 ? -0.890 -6.265 15.681 1.00 94.12 88 GLN A C 1
ATOM 677 O O . GLN A 1 88 ? -0.488 -7.294 16.213 1.00 94.12 88 GLN A O 1
ATOM 682 N N . GLU A 1 89 ? -1.887 -6.257 14.798 1.00 93.69 89 GLU A N 1
ATOM 683 C CA . GLU A 1 89 ? -2.574 -7.465 14.329 1.00 93.69 89 GLU A CA 1
ATOM 684 C C . GLU A 1 89 ? -1.831 -8.139 13.153 1.00 93.69 89 GLU A C 1
ATOM 686 O O . GLU A 1 89 ? -2.406 -8.965 12.448 1.00 93.69 89 GLU A O 1
ATOM 691 N N . SER A 1 90 ? -0.558 -7.785 12.921 1.00 91.81 90 SER A N 1
ATOM 692 C CA . SER A 1 90 ? 0.294 -8.313 11.841 1.00 91.81 90 SER A CA 1
ATOM 693 C C . SER A 1 90 ? -0.263 -8.086 10.427 1.00 91.81 90 SER A C 1
ATOM 695 O O . SER A 1 90 ? 0.062 -8.812 9.488 1.00 91.81 90 SER A O 1
ATOM 697 N N . ILE A 1 91 ? -1.081 -7.048 10.252 1.00 91.56 91 ILE A N 1
ATOM 698 C CA . ILE A 1 91 ? -1.614 -6.620 8.960 1.00 91.56 91 ILE A CA 1
ATOM 699 C C . ILE A 1 91 ? -0.744 -5.471 8.442 1.00 91.56 91 ILE A C 1
ATOM 701 O O . ILE A 1 91 ? -0.878 -4.321 8.864 1.00 91.56 91 ILE A O 1
ATOM 705 N N . GLY A 1 92 ? 0.154 -5.794 7.507 1.00 90.44 92 GLY A N 1
ATOM 706 C CA . GLY A 1 92 ? 0.997 -4.816 6.816 1.00 90.44 92 GLY A CA 1
ATOM 707 C C . GLY A 1 92 ? 0.206 -3.847 5.921 1.00 90.44 92 GLY A C 1
ATOM 708 O O . GLY A 1 92 ? -0.984 -4.074 5.661 1.00 90.44 92 GLY A O 1
ATOM 709 N N . PRO A 1 93 ? 0.846 -2.765 5.438 1.00 92.88 93 PRO A N 1
ATOM 710 C CA . PRO A 1 93 ? 0.215 -1.804 4.537 1.00 92.88 93 PRO A CA 1
ATOM 711 C C . PRO A 1 93 ? -0.249 -2.478 3.241 1.00 92.88 93 PRO A C 1
ATOM 713 O O . PRO A 1 93 ? 0.346 -3.450 2.789 1.00 92.88 93 PRO A O 1
ATOM 716 N N . ASP A 1 94 ? -1.319 -1.957 2.643 1.00 96.25 94 ASP A N 1
ATOM 717 C CA . ASP A 1 94 ? -1.842 -2.476 1.372 1.00 96.25 94 ASP A CA 1
ATOM 718 C C . ASP A 1 94 ? -0.944 -2.120 0.175 1.00 96.25 94 ASP A C 1
ATOM 720 O O . ASP A 1 94 ? -0.789 -2.896 -0.766 1.00 96.25 94 ASP A O 1
ATOM 724 N N . PHE A 1 95 ? -0.317 -0.951 0.265 1.00 97.12 95 PHE A N 1
ATOM 725 C CA . PHE A 1 95 ? 0.725 -0.450 -0.617 1.00 97.12 95 PHE A CA 1
ATOM 726 C C . PHE A 1 95 ? 1.732 0.335 0.226 1.00 97.12 95 PHE A C 1
ATOM 728 O O . PHE A 1 95 ? 1.334 1.087 1.125 1.00 97.12 95 PHE A O 1
ATOM 735 N N . SER A 1 96 ? 3.022 0.206 -0.072 1.00 95.50 96 SER A N 1
ATOM 736 C CA . SER A 1 96 ? 4.057 1.056 0.518 1.00 95.50 96 SER A CA 1
ATOM 737 C C . SER A 1 96 ? 5.188 1.348 -0.460 1.00 95.50 96 SER A C 1
ATOM 739 O O . SER A 1 96 ? 5.745 0.430 -1.058 1.00 95.50 96 SER A O 1
ATOM 741 N N . CYS A 1 97 ? 5.592 2.612 -0.536 1.00 96.06 97 CYS A N 1
ATOM 742 C CA . CYS A 1 97 ? 6.849 3.014 -1.155 1.00 96.06 97 CYS A CA 1
ATOM 743 C C . CYS A 1 97 ? 8.006 2.663 -0.209 1.00 96.06 97 CYS A C 1
ATOM 745 O O . CYS A 1 97 ? 8.112 3.240 0.869 1.00 96.06 97 CYS A O 1
ATOM 747 N N . GLN A 1 98 ? 8.863 1.721 -0.597 1.00 91.81 98 GLN A N 1
ATOM 748 C CA . GLN A 1 98 ? 10.021 1.283 0.194 1.00 91.81 98 GLN A CA 1
ATOM 749 C C . GLN A 1 98 ? 11.201 2.263 0.084 1.00 91.81 98 GLN A C 1
ATOM 751 O O . GLN A 1 98 ? 12.146 2.207 0.865 1.00 91.81 98 GLN A O 1
ATOM 756 N N . THR A 1 99 ? 11.144 3.193 -0.870 1.00 89.56 99 THR A N 1
ATOM 757 C CA . THR A 1 99 ? 12.104 4.289 -1.012 1.00 89.56 99 THR A CA 1
ATOM 758 C C . THR A 1 99 ? 11.612 5.515 -0.232 1.00 89.56 99 THR A C 1
ATOM 760 O O . THR A 1 99 ? 10.881 6.340 -0.775 1.00 89.56 99 THR A O 1
ATOM 763 N N . GLU A 1 100 ? 12.006 5.646 1.041 1.00 89.81 100 GLU A N 1
ATOM 764 C CA . GLU A 1 100 ? 11.452 6.625 2.007 1.00 89.81 100 GLU A CA 1
ATOM 765 C C . GLU A 1 100 ? 11.343 8.062 1.467 1.00 89.81 100 GLU A C 1
ATOM 767 O O . GLU A 1 100 ? 10.301 8.703 1.599 1.00 89.81 100 GLU A O 1
ATOM 772 N N . LYS A 1 101 ? 12.379 8.553 0.769 1.00 92.00 101 LYS A N 1
ATOM 773 C CA . LYS A 1 101 ? 12.405 9.914 0.194 1.00 92.00 101 LYS A CA 1
ATOM 774 C C . LYS A 1 101 ? 11.272 10.199 -0.806 1.00 92.00 101 LYS A C 1
ATOM 776 O O . LYS A 1 101 ? 11.031 11.356 -1.132 1.00 92.00 101 LYS A O 1
ATOM 781 N N . HIS A 1 102 ? 10.613 9.165 -1.327 1.00 92.69 102 HIS A N 1
ATOM 782 C CA . HIS A 1 102 ? 9.543 9.272 -2.314 1.00 92.69 102 HIS A CA 1
ATOM 783 C C . HIS A 1 102 ? 8.153 8.929 -1.762 1.00 92.69 102 HIS A C 1
ATOM 785 O O . HIS A 1 102 ? 7.168 9.173 -2.458 1.00 92.69 102 HIS A O 1
ATOM 791 N N . GLU A 1 103 ? 8.032 8.434 -0.522 1.00 91.88 103 GLU A N 1
ATOM 792 C CA . GLU A 1 103 ? 6.746 7.972 0.030 1.00 91.88 103 GLU A CA 1
ATOM 793 C C . GLU A 1 103 ? 5.680 9.074 -0.001 1.00 91.88 103 GLU A C 1
ATOM 795 O O . GLU A 1 103 ? 4.564 8.853 -0.467 1.00 91.88 103 GLU A O 1
ATOM 800 N N . ALA A 1 104 ? 6.040 10.294 0.407 1.00 93.81 104 ALA A N 1
ATOM 801 C CA . ALA A 1 104 ? 5.116 11.427 0.433 1.00 93.81 104 ALA A CA 1
ATOM 802 C C . ALA A 1 104 ? 4.655 11.887 -0.967 1.00 93.81 104 ALA A C 1
ATOM 804 O O . ALA A 1 104 ? 3.635 12.575 -1.093 1.00 93.81 104 ALA A O 1
ATOM 805 N N . HIS A 1 105 ? 5.394 11.529 -2.021 1.00 96.25 105 HIS A N 1
ATOM 806 C CA . HIS A 1 105 ? 5.097 11.924 -3.399 1.00 96.25 105 HIS A CA 1
ATOM 807 C C . HIS A 1 105 ? 4.122 10.977 -4.088 1.00 96.25 105 HIS A C 1
ATOM 809 O O . HIS A 1 105 ? 3.431 11.399 -5.016 1.00 96.25 105 HIS A O 1
ATOM 815 N N . LEU A 1 106 ? 4.021 9.736 -3.616 1.00 97.44 106 LEU A N 1
ATOM 816 C CA . LEU A 1 106 ? 3.115 8.751 -4.180 1.00 97.44 106 LEU A CA 1
ATOM 817 C C . LEU A 1 106 ? 1.755 8.774 -3.479 1.00 97.44 106 LEU A C 1
ATOM 819 O O . LEU A 1 106 ? 1.602 9.153 -2.316 1.00 97.44 106 LEU A O 1
ATOM 823 N N . ASP A 1 107 ? 0.732 8.418 -4.238 1.00 96.88 107 ASP A N 1
ATOM 824 C CA . ASP A 1 107 ? -0.632 8.224 -3.766 1.00 96.88 107 ASP A CA 1
ATOM 825 C C . ASP A 1 107 ? -1.270 7.108 -4.575 1.00 96.88 107 ASP A C 1
ATOM 827 O O . ASP A 1 107 ? -0.886 6.895 -5.730 1.00 96.88 107 ASP A O 1
ATOM 831 N N . TYR A 1 108 ? -2.225 6.400 -3.978 1.00 98.19 108 TYR A N 1
ATOM 832 C CA . TYR A 1 108 ? -2.833 5.260 -4.642 1.00 98.19 108 TYR A CA 1
ATOM 833 C C . TYR A 1 108 ? -4.298 5.055 -4.280 1.00 98.19 108 TYR A C 1
ATOM 835 O O . TYR A 1 108 ? -4.771 5.440 -3.211 1.00 98.19 108 TYR A O 1
ATOM 843 N N . ILE A 1 109 ? -4.992 4.371 -5.180 1.00 98.12 109 ILE A N 1
ATOM 844 C CA . ILE A 1 109 ? -6.242 3.677 -4.885 1.00 98.12 109 ILE A CA 1
ATOM 845 C C . ILE A 1 109 ? -6.096 2.213 -5.289 1.00 98.12 109 ILE A C 1
ATOM 847 O O . ILE A 1 109 ? -5.340 1.894 -6.208 1.00 98.12 109 ILE A O 1
ATOM 851 N N . HIS A 1 110 ? -6.825 1.334 -4.609 1.00 98.50 110 HIS A N 1
ATOM 852 C CA . HIS A 1 110 ? -6.836 -0.098 -4.882 1.00 98.50 110 HIS A CA 1
ATOM 853 C C . HIS A 1 110 ? -8.276 -0.574 -5.094 1.00 98.50 110 HIS A C 1
ATOM 855 O O . HIS A 1 110 ? -9.166 -0.283 -4.292 1.00 98.50 110 HIS A O 1
ATOM 861 N N . GLN A 1 111 ? -8.501 -1.294 -6.190 1.00 97.56 111 GLN A N 1
ATOM 862 C CA . GLN A 1 111 ? -9.723 -2.044 -6.451 1.00 97.56 111 GLN A CA 1
ATOM 863 C C . GLN A 1 111 ? -9.403 -3.520 -6.634 1.00 97.56 111 GLN A C 1
ATOM 865 O O . GLN A 1 111 ? -8.428 -3.878 -7.288 1.00 97.56 111 GLN A O 1
ATOM 870 N N . GLN A 1 112 ? -10.276 -4.373 -6.111 1.00 96.56 112 GLN A N 1
ATOM 871 C CA . GLN A 1 112 ? -10.144 -5.815 -6.228 1.00 96.56 112 GLN A CA 1
ATOM 872 C C . GLN A 1 112 ? -11.389 -6.403 -6.896 1.00 96.56 112 GLN A C 1
ATOM 874 O O . GLN A 1 112 ? -12.525 -6.045 -6.582 1.00 96.56 112 GLN A O 1
ATOM 879 N N . THR A 1 113 ? -11.157 -7.335 -7.812 1.00 92.75 113 THR A N 1
ATOM 880 C CA . THR A 1 113 ? -12.170 -8.217 -8.402 1.00 92.75 113 THR A CA 1
ATOM 881 C C . THR A 1 113 ? -11.907 -9.658 -7.957 1.00 92.75 113 THR A C 1
ATOM 883 O O . THR A 1 113 ? -11.003 -9.923 -7.165 1.00 92.75 113 THR A O 1
ATOM 886 N N . LYS A 1 114 ? -12.677 -10.629 -8.460 1.00 89.06 114 LYS A N 1
ATOM 887 C CA . LYS A 1 114 ? -12.489 -12.044 -8.099 1.00 89.06 114 LYS A CA 1
ATOM 888 C C . LYS A 1 114 ? -11.069 -12.547 -8.402 1.00 89.06 114 LYS A C 1
ATOM 890 O O . LYS A 1 114 ? -10.529 -13.359 -7.655 1.00 89.06 114 LYS A O 1
ATOM 895 N N . ASP A 1 115 ? -10.479 -12.093 -9.499 1.00 89.94 115 ASP A N 1
ATOM 896 C CA . ASP A 1 115 ? -9.246 -12.633 -10.074 1.00 89.94 115 ASP A CA 1
ATOM 897 C C . ASP A 1 115 ? -8.176 -11.580 -10.382 1.00 89.94 115 ASP A C 1
ATOM 899 O O . ASP A 1 115 ? -7.091 -11.953 -10.825 1.00 89.94 115 ASP A O 1
ATOM 903 N N . THR A 1 116 ? -8.444 -10.302 -10.093 1.00 93.94 116 THR A N 1
ATOM 904 C CA . THR A 1 116 ? -7.501 -9.203 -10.350 1.00 93.94 116 THR A CA 1
ATOM 905 C C . THR A 1 116 ? -7.425 -8.221 -9.181 1.00 93.94 116 THR A C 1
ATOM 907 O O . THR A 1 116 ? -8.467 -7.844 -8.641 1.00 93.94 116 THR A O 1
ATOM 910 N N . ASP A 1 117 ? -6.215 -7.783 -8.831 1.00 97.56 117 ASP A N 1
ATOM 911 C CA . ASP A 1 117 ? -5.964 -6.608 -7.983 1.00 97.56 117 ASP A CA 1
ATOM 912 C C . ASP A 1 117 ? -5.474 -5.459 -8.870 1.00 97.56 117 ASP A C 1
ATOM 914 O O . ASP A 1 117 ? -4.584 -5.642 -9.700 1.00 97.56 117 ASP A O 1
ATOM 918 N N . ILE A 1 118 ? -6.073 -4.282 -8.728 1.00 98.00 118 ILE A N 1
ATOM 919 C CA . ILE A 1 118 ? -5.830 -3.121 -9.587 1.00 98.00 118 ILE A CA 1
ATOM 920 C C . ILE A 1 118 ? -5.439 -1.947 -8.704 1.00 98.00 118 ILE A C 1
ATOM 922 O O . ILE A 1 118 ? -6.276 -1.383 -7.996 1.00 98.00 118 ILE A O 1
ATOM 926 N N . TYR A 1 119 ? -4.177 -1.548 -8.780 1.00 98.62 119 TYR A N 1
ATOM 927 C CA . TYR A 1 119 ? -3.676 -0.352 -8.120 1.00 98.62 119 TYR A CA 1
ATOM 928 C C . TYR A 1 119 ? -3.537 0.761 -9.147 1.00 98.62 119 TYR A C 1
ATOM 930 O O . TYR A 1 119 ? -2.914 0.566 -10.182 1.00 98.62 119 TYR A O 1
ATOM 938 N N . PHE A 1 120 ? -4.071 1.940 -8.858 1.00 98.44 120 PHE A N 1
ATOM 939 C CA . PHE A 1 120 ? -3.713 3.157 -9.583 1.00 98.44 120 PHE A CA 1
ATOM 940 C C . PHE A 1 120 ? -2.741 3.938 -8.715 1.00 98.44 120 PHE A C 1
ATOM 942 O O . PHE A 1 120 ? -3.114 4.338 -7.614 1.00 98.44 120 PHE A O 1
ATOM 949 N N . VAL A 1 121 ? -1.513 4.130 -9.192 1.00 98.50 121 VAL A N 1
ATOM 950 C CA . VAL A 1 121 ? -0.446 4.829 -8.470 1.00 98.50 121 VAL A CA 1
ATOM 951 C C . VAL A 1 121 ? -0.110 6.106 -9.223 1.00 98.50 121 VAL A C 1
ATOM 953 O O . VAL A 1 121 ? 0.155 6.071 -10.424 1.00 98.50 121 VAL A O 1
ATOM 956 N N . ARG A 1 122 ? -0.102 7.241 -8.524 1.00 97.81 122 ARG A N 1
ATOM 957 C CA . ARG A 1 122 ? 0.245 8.540 -9.112 1.00 97.81 122 ARG A CA 1
ATOM 958 C C . ARG A 1 122 ? 1.401 9.207 -8.388 1.00 97.81 122 ARG A C 1
ATOM 960 O O . ARG A 1 122 ? 1.483 9.171 -7.160 1.00 97.81 122 ARG A O 1
ATOM 967 N N . ASN A 1 123 ? 2.240 9.882 -9.160 1.00 97.75 123 ASN A N 1
ATOM 968 C CA . ASN A 1 123 ? 3.227 10.822 -8.666 1.00 97.75 123 ASN A CA 1
ATOM 969 C C . ASN A 1 123 ? 2.580 12.208 -8.543 1.00 97.75 123 ASN A C 1
ATOM 971 O O . ASN A 1 123 ? 2.263 12.852 -9.538 1.00 97.75 123 ASN A O 1
ATOM 975 N N . LYS A 1 124 ? 2.380 12.681 -7.311 1.00 97.19 124 LYS A N 1
ATOM 976 C CA . LYS A 1 124 ? 1.794 14.003 -7.025 1.00 97.19 124 LYS A CA 1
ATOM 977 C C . LYS A 1 124 ? 2.809 15.146 -7.111 1.00 97.19 124 LYS A C 1
ATOM 979 O O . LYS A 1 124 ? 2.438 16.297 -6.897 1.00 97.19 124 LYS A O 1
ATOM 984 N N . SER A 1 125 ? 4.087 14.840 -7.319 1.00 95.88 125 SER A N 1
ATOM 985 C CA . SER A 1 125 ? 5.161 15.831 -7.333 1.00 95.88 125 SER A CA 1
ATOM 986 C C . SER A 1 125 ? 5.474 16.321 -8.749 1.00 95.88 125 SER A C 1
ATOM 988 O O . SER A 1 125 ? 5.115 15.688 -9.742 1.00 95.88 125 SER A O 1
ATOM 990 N N . LEU A 1 126 ? 6.191 17.444 -8.828 1.00 95.88 126 LEU A N 1
ATOM 991 C CA . LEU A 1 126 ? 6.755 17.976 -10.073 1.00 95.88 126 LEU A CA 1
ATOM 992 C C . LEU A 1 126 ? 8.157 17.416 -10.377 1.00 95.88 126 LEU A C 1
ATOM 994 O O . LEU A 1 126 ? 8.851 17.925 -11.251 1.00 95.88 126 LEU A O 1
ATOM 998 N N . LEU A 1 127 ? 8.584 16.381 -9.650 1.00 93.81 127 LEU A N 1
ATOM 999 C CA . LEU A 1 127 ? 9.870 15.714 -9.828 1.00 93.81 127 LEU A CA 1
ATOM 1000 C C . LEU A 1 127 ? 9.638 14.274 -10.297 1.00 93.81 127 LEU A C 1
ATOM 1002 O O . LEU A 1 127 ? 8.625 13.678 -9.928 1.00 93.81 127 LEU A O 1
ATOM 1006 N N . PRO A 1 128 ? 10.548 13.687 -11.090 1.00 93.94 128 PRO A N 1
ATOM 1007 C CA . PRO A 1 128 ? 10.482 12.263 -11.383 1.00 93.94 128 PRO A CA 1
ATOM 1008 C C . PRO A 1 128 ? 10.630 11.451 -10.088 1.00 93.94 128 PRO A C 1
ATOM 1010 O O . PRO A 1 128 ? 11.454 11.767 -9.225 1.00 93.94 128 PRO A O 1
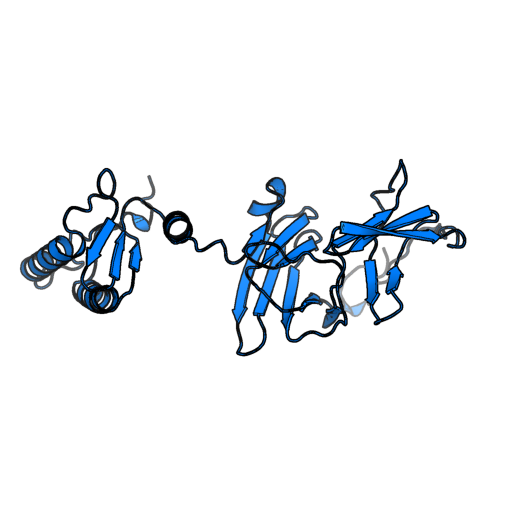ATOM 1013 N N . VAL A 1 129 ? 9.824 10.400 -9.956 1.00 95.00 129 VAL A N 1
ATOM 1014 C CA . VAL A 1 129 ? 9.870 9.458 -8.837 1.00 95.00 129 VAL A CA 1
ATOM 1015 C C . VAL A 1 129 ? 10.294 8.099 -9.350 1.00 95.00 129 VAL A C 1
ATOM 1017 O O . VAL A 1 129 ? 9.748 7.581 -10.316 1.00 95.00 129 VAL A O 1
ATOM 1020 N N . SER A 1 130 ? 11.272 7.529 -8.666 1.00 93.31 130 SER A N 1
ATOM 1021 C CA . SER A 1 130 ? 11.919 6.286 -9.037 1.00 93.31 130 SER A CA 1
ATOM 1022 C C . SER A 1 130 ? 12.025 5.476 -7.738 1.00 93.31 130 SER A C 1
ATOM 1024 O O . SER A 1 130 ? 12.912 5.733 -6.921 1.00 93.31 130 SER A O 1
ATOM 1026 N N . ALA A 1 131 ? 11.055 4.589 -7.483 1.00 93.88 131 ALA A N 1
ATOM 1027 C CA . ALA A 1 131 ? 10.894 3.928 -6.187 1.00 93.88 131 ALA A CA 1
ATOM 1028 C C . ALA A 1 131 ? 10.504 2.447 -6.277 1.00 93.88 131 ALA A C 1
ATOM 1030 O O . ALA A 1 131 ? 9.700 2.050 -7.122 1.00 93.88 131 ALA A O 1
ATOM 1031 N N . ASP A 1 132 ? 11.029 1.646 -5.350 1.00 94.00 132 ASP A N 1
ATOM 1032 C CA . ASP A 1 132 ? 10.533 0.293 -5.089 1.00 94.00 132 ASP A CA 1
ATOM 1033 C C . ASP A 1 132 ? 9.214 0.379 -4.321 1.00 94.00 132 ASP A C 1
ATOM 1035 O O . ASP A 1 132 ? 9.129 1.011 -3.264 1.00 94.00 132 ASP A O 1
ATOM 1039 N N . CYS A 1 133 ? 8.168 -0.235 -4.862 1.00 97.25 133 CYS A N 1
ATOM 1040 C CA . CYS A 1 133 ? 6.822 -0.193 -4.313 1.00 97.25 133 CYS A CA 1
ATOM 1041 C C . CYS A 1 133 ? 6.348 -1.606 -3.983 1.00 97.25 133 CYS A C 1
ATOM 1043 O O . CYS A 1 133 ? 6.280 -2.463 -4.860 1.00 97.25 133 CYS A O 1
ATOM 1045 N N . LEU A 1 134 ? 5.987 -1.836 -2.723 1.00 97.06 134 LEU A N 1
ATOM 1046 C CA . LEU A 1 134 ? 5.418 -3.092 -2.253 1.00 97.06 134 LEU A CA 1
ATOM 1047 C C . LEU A 1 134 ? 3.895 -3.040 -2.350 1.00 97.06 134 LEU A C 1
ATOM 1049 O O . LEU A 1 134 ? 3.263 -2.151 -1.780 1.00 97.06 134 LEU A O 1
ATOM 1053 N N . PHE A 1 135 ? 3.326 -4.034 -3.016 1.00 98.00 135 PHE A N 1
ATOM 1054 C CA . PHE A 1 135 ? 1.894 -4.272 -3.136 1.00 98.00 135 PHE A CA 1
ATOM 1055 C C . PHE A 1 135 ? 1.543 -5.508 -2.320 1.00 98.00 135 PHE A C 1
ATOM 1057 O O . PHE A 1 135 ? 2.209 -6.538 -2.455 1.00 98.00 135 PHE A O 1
ATOM 1064 N N . ARG A 1 136 ? 0.489 -5.450 -1.502 1.00 96.44 136 ARG A N 1
ATOM 1065 C CA . ARG A 1 136 ? 0.038 -6.577 -0.668 1.00 96.44 136 ARG A CA 1
ATOM 1066 C C . ARG A 1 136 ? -0.743 -7.616 -1.486 1.00 96.44 136 ARG A C 1
ATOM 1068 O O . ARG A 1 136 ? -1.854 -8.008 -1.140 1.00 96.44 136 ARG A O 1
ATOM 1075 N N . VAL A 1 137 ? -0.130 -8.064 -2.577 1.00 95.25 137 VAL A N 1
ATOM 1076 C CA . VAL A 1 137 ? -0.630 -9.077 -3.505 1.00 95.25 137 VAL A CA 1
ATOM 1077 C C . VAL A 1 137 ? 0.391 -10.203 -3.589 1.00 95.25 137 VAL A C 1
ATOM 1079 O O . VAL A 1 137 ? 1.589 -9.962 -3.757 1.00 95.25 137 VAL A O 1
ATOM 1082 N N . LYS A 1 138 ? -0.090 -11.438 -3.457 1.00 90.38 138 LYS A N 1
ATOM 1083 C CA . LYS A 1 138 ? 0.701 -12.671 -3.536 1.00 90.38 138 LYS A CA 1
ATOM 1084 C C . LYS A 1 138 ? 0.222 -13.516 -4.716 1.00 90.38 138 LYS A C 1
ATOM 1086 O O . LYS A 1 138 ? -0.925 -13.385 -5.138 1.00 90.38 138 LYS A O 1
ATOM 1091 N N . ASP A 1 139 ? 1.101 -14.376 -5.226 1.00 86.94 139 ASP A N 1
ATOM 1092 C CA . ASP A 1 139 ? 0.786 -15.418 -6.217 1.00 86.94 139 ASP A CA 1
ATOM 1093 C C . ASP A 1 139 ? 0.135 -14.912 -7.524 1.00 86.94 139 ASP A C 1
ATOM 1095 O O . ASP A 1 139 ? -0.635 -15.623 -8.174 1.00 86.94 139 ASP A O 1
ATOM 1099 N N . ARG A 1 140 ? 0.436 -13.669 -7.922 1.00 90.00 140 ARG A N 1
ATOM 1100 C CA . ARG A 1 140 ? -0.057 -13.026 -9.152 1.00 90.00 140 ARG A CA 1
ATOM 1101 C C . ARG A 1 140 ? 1.063 -12.264 -9.844 1.00 90.00 140 ARG A C 1
ATOM 1103 O O . ARG A 1 140 ? 2.000 -11.807 -9.196 1.00 90.00 140 ARG A O 1
ATOM 1110 N N . THR A 1 141 ? 0.945 -12.103 -11.160 1.00 90.50 141 THR A N 1
ATOM 1111 C CA . THR A 1 141 ? 1.959 -11.409 -11.965 1.00 90.50 141 THR A CA 1
ATOM 1112 C C . THR A 1 141 ? 1.529 -9.972 -12.268 1.00 90.50 141 THR A C 1
ATOM 1114 O O . THR A 1 141 ? 0.403 -9.797 -12.751 1.00 90.50 141 THR A O 1
ATOM 1117 N N . PRO A 1 142 ? 2.393 -8.967 -12.037 1.00 95.25 142 PRO A N 1
ATOM 1118 C CA . PRO A 1 142 ? 2.093 -7.578 -12.354 1.00 95.25 142 PRO A CA 1
ATOM 1119 C C . PRO A 1 142 ? 2.130 -7.279 -13.860 1.00 95.25 142 PRO A C 1
ATOM 1121 O O . PRO A 1 142 ? 2.911 -7.849 -14.625 1.00 95.25 142 PRO A O 1
ATOM 1124 N N . GLN A 1 143 ? 1.318 -6.308 -14.257 1.00 94.94 143 GLN A N 1
ATOM 1125 C CA . GLN A 1 143 ? 1.382 -5.584 -15.521 1.00 94.94 143 GLN A CA 1
ATOM 1126 C C . GLN A 1 143 ? 1.341 -4.082 -15.237 1.00 94.94 143 GLN A C 1
ATOM 1128 O O . GLN A 1 143 ? 0.720 -3.660 -14.259 1.00 94.94 143 GLN A O 1
ATOM 1133 N N . LEU A 1 144 ? 1.961 -3.285 -16.103 1.00 95.25 144 LEU A N 1
ATOM 1134 C CA . LEU A 1 144 ? 1.808 -1.833 -16.118 1.00 95.25 144 LEU A CA 1
ATOM 1135 C C . LEU A 1 144 ? 0.866 -1.444 -17.243 1.00 95.25 144 LEU A C 1
ATOM 1137 O O . LEU A 1 144 ? 1.110 -1.797 -18.396 1.00 95.25 144 LEU A O 1
ATOM 1141 N N . TRP A 1 145 ? -0.210 -0.738 -16.909 1.00 96.94 145 TRP A N 1
ATOM 1142 C CA . TRP A 1 145 ? -1.088 -0.139 -17.907 1.00 96.94 145 TRP A CA 1
ATOM 1143 C C . TRP A 1 145 ? -0.962 1.381 -17.850 1.00 96.94 145 TRP A C 1
ATOM 1145 O O . TRP A 1 145 ? -1.163 1.991 -16.792 1.00 96.94 145 TRP A O 1
ATOM 1155 N N . ASP A 1 146 ? -0.625 1.986 -18.985 1.00 95.12 146 ASP A N 1
ATOM 1156 C CA . ASP A 1 146 ? -0.469 3.430 -19.120 1.00 95.12 146 ASP A CA 1
ATOM 1157 C C . ASP A 1 146 ? -1.816 4.061 -19.516 1.00 95.12 146 ASP A C 1
ATOM 1159 O O . ASP A 1 146 ? -2.325 3.823 -20.617 1.00 95.12 146 ASP A O 1
ATOM 1163 N N . PRO A 1 147 ? -2.424 4.885 -18.645 1.00 93.56 147 PRO A N 1
ATOM 1164 C CA . PRO A 1 147 ? -3.716 5.498 -18.932 1.00 93.56 147 PRO A CA 1
ATOM 1165 C C . PRO A 1 147 ? -3.680 6.544 -20.052 1.00 93.56 147 PRO A C 1
ATOM 1167 O O . PRO A 1 147 ? -4.738 6.925 -20.547 1.00 93.56 147 PRO A O 1
ATOM 1170 N N . THR A 1 148 ? -2.503 7.049 -20.426 1.00 92.31 148 THR A N 1
ATOM 1171 C CA . THR A 1 148 ? -2.365 8.143 -21.398 1.00 92.31 148 THR A CA 1
ATOM 1172 C C . THR A 1 148 ? -2.427 7.658 -22.842 1.00 92.31 148 THR A C 1
ATOM 1174 O O . THR A 1 148 ? -2.920 8.376 -23.710 1.00 92.31 148 THR A O 1
ATOM 1177 N N . ASN A 1 149 ? -1.960 6.434 -23.096 1.00 93.12 149 ASN A N 1
ATOM 1178 C CA . ASN A 1 149 ? -1.894 5.839 -24.432 1.00 93.12 149 ASN A CA 1
ATOM 1179 C C . ASN A 1 149 ? -2.580 4.463 -24.523 1.00 93.12 149 ASN A C 1
ATOM 1181 O O . ASN A 1 149 ? -2.714 3.924 -25.619 1.00 93.12 149 ASN A O 1
ATOM 1185 N N . GLY A 1 150 ? -3.043 3.905 -23.399 1.00 94.06 150 GLY A N 1
ATOM 1186 C CA . GLY A 1 150 ? -3.729 2.616 -23.347 1.00 94.06 150 GLY A CA 1
ATOM 1187 C C . GLY A 1 150 ? -2.809 1.402 -23.494 1.00 94.06 150 GLY A C 1
ATOM 1188 O O . GLY A 1 150 ? -3.312 0.296 -23.696 1.00 94.06 150 GLY A O 1
ATOM 1189 N N . SER A 1 151 ? -1.485 1.575 -23.418 1.00 94.06 151 SER A N 1
ATOM 1190 C CA . SER A 1 151 ? -0.546 0.456 -23.458 1.00 94.06 151 SER A CA 1
ATOM 1191 C C . SER A 1 151 ? -0.709 -0.431 -22.223 1.00 94.06 151 SER A C 1
ATOM 1193 O O . SER A 1 151 ? -1.055 0.031 -21.134 1.00 94.06 151 SER A O 1
ATOM 1195 N N . MET A 1 152 ? -0.488 -1.731 -22.410 1.00 93.75 152 MET A N 1
ATOM 1196 C CA . MET A 1 152 ? -0.571 -2.744 -21.361 1.00 93.75 152 MET A CA 1
ATOM 1197 C C . MET A 1 152 ? 0.629 -3.670 -21.505 1.00 93.75 152 MET A C 1
ATOM 1199 O O . MET A 1 152 ? 0.718 -4.433 -22.468 1.00 93.75 152 MET A O 1
ATOM 1203 N N . GLU A 1 153 ? 1.561 -3.595 -20.561 1.00 89.81 153 GLU A N 1
ATOM 1204 C CA . GLU A 1 153 ? 2.843 -4.284 -20.652 1.00 89.81 153 GLU A CA 1
ATOM 1205 C C . GLU A 1 153 ? 3.047 -5.220 -19.452 1.00 89.81 153 GLU A C 1
ATOM 1207 O O . GLU A 1 153 ? 2.896 -4.797 -18.300 1.00 89.81 153 GLU A O 1
ATOM 1212 N N . PRO A 1 154 ? 3.398 -6.500 -19.671 1.00 90.38 154 PRO A N 1
ATOM 1213 C CA . PRO A 1 154 ? 3.759 -7.393 -18.579 1.00 90.38 154 PRO A CA 1
ATOM 1214 C C . PRO A 1 154 ? 5.039 -6.922 -17.881 1.00 90.38 154 PRO A C 1
ATOM 1216 O O . PRO A 1 154 ? 5.992 -6.477 -18.521 1.00 90.38 154 PRO A O 1
ATOM 1219 N N . MET A 1 155 ? 5.082 -7.076 -16.557 1.00 89.50 155 MET A N 1
ATOM 1220 C CA . MET A 1 155 ? 6.288 -6.839 -15.770 1.00 89.50 155 MET A CA 1
ATOM 1221 C C . MET A 1 155 ? 6.987 -8.162 -15.488 1.00 89.50 155 MET A C 1
ATOM 1223 O O . MET A 1 155 ? 6.450 -9.036 -14.811 1.00 89.50 155 MET A O 1
ATOM 1227 N N . PHE A 1 156 ? 8.212 -8.294 -15.988 1.00 89.81 156 PHE A N 1
ATOM 1228 C CA . PHE A 1 156 ? 9.045 -9.479 -15.770 1.00 89.81 156 PHE A CA 1
ATOM 1229 C C . PHE A 1 156 ? 10.109 -9.277 -14.686 1.00 89.81 156 PHE A C 1
ATOM 1231 O O . PHE A 1 156 ? 10.677 -10.259 -14.210 1.00 89.81 156 PHE A O 1
ATOM 1238 N N . VAL A 1 157 ? 10.371 -8.022 -14.302 1.00 90.25 157 VAL A N 1
ATOM 1239 C CA . VAL A 1 157 ? 11.303 -7.650 -13.231 1.00 90.25 157 VAL A CA 1
ATOM 1240 C C . VAL A 1 157 ? 10.496 -7.221 -12.010 1.00 90.25 157 VAL A C 1
ATOM 1242 O O . VAL A 1 157 ? 9.932 -6.128 -11.987 1.00 90.25 157 VAL A O 1
ATOM 1245 N N . TYR A 1 158 ? 10.392 -8.107 -11.025 1.00 91.94 158 TYR A N 1
ATOM 1246 C CA . TYR A 1 158 ? 9.721 -7.855 -9.750 1.00 91.94 158 TYR A CA 1
ATOM 1247 C C . TYR A 1 158 ? 10.139 -8.910 -8.726 1.00 91.94 158 TYR A C 1
ATOM 1249 O O . TYR A 1 158 ? 10.545 -10.016 -9.085 1.00 91.94 158 TYR A O 1
ATOM 1257 N N . LYS A 1 159 ? 9.980 -8.584 -7.441 1.00 90.69 159 LYS A N 1
ATOM 1258 C CA . LYS A 1 159 ? 10.355 -9.463 -6.329 1.00 90.69 159 LYS A CA 1
ATOM 1259 C C . LYS A 1 159 ? 9.117 -9.952 -5.603 1.00 90.69 159 LYS A C 1
ATOM 1261 O O . LYS A 1 159 ? 8.256 -9.151 -5.245 1.00 90.69 159 LYS A O 1
ATOM 1266 N N . THR A 1 160 ? 9.052 -11.241 -5.302 1.00 89.25 160 THR A N 1
ATOM 1267 C CA . THR A 1 160 ? 8.110 -11.750 -4.300 1.00 89.25 160 THR A CA 1
ATOM 1268 C C . THR A 1 160 ? 8.821 -11.768 -2.955 1.00 89.25 160 THR A C 1
ATOM 1270 O O . THR A 1 160 ? 9.838 -12.436 -2.795 1.00 89.25 160 THR A O 1
ATOM 1273 N N . VAL A 1 161 ? 8.305 -11.006 -1.997 1.00 89.62 161 VAL A N 1
ATOM 1274 C CA . VAL A 1 161 ? 8.875 -10.864 -0.653 1.00 89.62 161 VAL A CA 1
ATOM 1275 C C . VAL A 1 161 ? 7.818 -11.185 0.394 1.00 89.62 161 VAL A C 1
ATOM 1277 O O . VAL A 1 161 ? 6.629 -11.324 0.085 1.00 89.62 161 VAL A O 1
ATOM 1280 N N . ASP A 1 162 ? 8.229 -11.290 1.658 1.00 86.25 162 ASP A N 1
ATOM 1281 C CA . ASP A 1 162 ? 7.234 -11.350 2.721 1.00 86.25 162 ASP A CA 1
ATOM 1282 C C . ASP A 1 162 ? 6.380 -10.071 2.715 1.00 86.25 162 ASP A C 1
ATOM 1284 O O . ASP A 1 162 ? 6.875 -8.958 2.537 1.00 86.25 162 ASP A O 1
ATOM 1288 N N . GLY A 1 163 ? 5.067 -10.246 2.835 1.00 87.56 163 GLY A N 1
ATOM 1289 C CA . GLY A 1 163 ? 4.085 -9.169 2.688 1.00 87.56 163 GLY A CA 1
ATOM 1290 C C . GLY A 1 163 ? 3.529 -8.941 1.274 1.00 87.56 163 GLY A C 1
ATOM 1291 O O . GLY A 1 163 ? 2.424 -8.410 1.186 1.00 87.56 163 GLY A O 1
ATOM 1292 N N . GLY A 1 164 ? 4.178 -9.396 0.189 1.00 94.31 164 GLY A N 1
ATOM 1293 C CA . GLY A 1 164 ? 3.601 -9.295 -1.162 1.00 94.31 164 GLY A CA 1
ATOM 1294 C C . GLY A 1 164 ? 4.600 -9.195 -2.319 1.00 94.31 164 GLY A C 1
ATOM 1295 O O . GLY A 1 164 ? 5.630 -9.865 -2.334 1.00 94.31 164 GLY A O 1
ATOM 1296 N N . THR A 1 165 ? 4.271 -8.372 -3.314 1.00 94.81 165 THR A N 1
ATOM 1297 C CA . THR A 1 165 ? 5.050 -8.210 -4.548 1.00 94.81 165 THR A CA 1
ATOM 1298 C C . THR A 1 165 ? 5.661 -6.816 -4.606 1.00 94.81 165 THR A C 1
ATOM 1300 O O . THR A 1 165 ? 4.935 -5.827 -4.543 1.00 94.81 165 THR A O 1
ATOM 1303 N N . SER A 1 166 ? 6.987 -6.725 -4.715 1.00 95.06 166 SER A N 1
ATOM 1304 C CA . SER A 1 166 ? 7.715 -5.465 -4.877 1.00 95.06 166 SER A CA 1
ATOM 1305 C C . SER A 1 166 ? 8.021 -5.211 -6.350 1.00 95.06 166 SER A C 1
ATOM 1307 O O . SER A 1 166 ? 8.581 -6.069 -7.037 1.00 95.06 166 SER A O 1
ATOM 1309 N N . VAL A 1 167 ? 7.623 -4.037 -6.835 1.00 94.25 167 VAL A N 1
ATOM 1310 C CA . VAL A 1 167 ? 7.789 -3.589 -8.219 1.00 94.25 167 VAL A CA 1
ATOM 1311 C C . VAL A 1 167 ? 8.461 -2.224 -8.214 1.00 94.25 167 VAL A C 1
ATOM 1313 O O . VAL A 1 167 ? 8.039 -1.314 -7.497 1.00 94.25 167 VAL A O 1
ATOM 1316 N N . ARG A 1 168 ? 9.483 -2.063 -9.054 1.00 93.69 168 ARG A N 1
ATOM 1317 C CA . ARG A 1 168 ? 10.113 -0.769 -9.300 1.00 93.69 168 ARG A CA 1
ATOM 1318 C C . ARG A 1 168 ? 9.212 0.067 -10.207 1.00 93.69 168 ARG A C 1
ATOM 1320 O O . ARG A 1 168 ? 8.902 -0.360 -11.315 1.00 93.69 168 ARG A O 1
ATOM 1327 N N . LEU A 1 169 ? 8.801 1.245 -9.741 1.00 94.62 169 LEU A N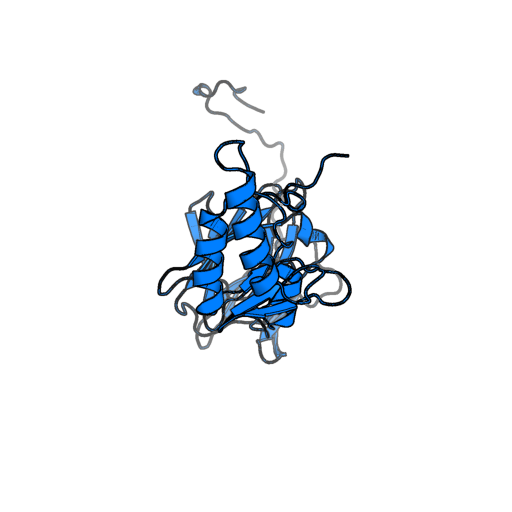 1
ATOM 1328 C CA . LEU A 1 169 ? 8.047 2.207 -10.541 1.00 94.62 169 LEU A CA 1
ATOM 1329 C C . LEU A 1 169 ? 8.910 3.424 -10.867 1.00 94.62 169 LEU A C 1
ATOM 1331 O O . LEU A 1 169 ? 9.528 4.011 -9.975 1.00 94.62 169 LEU A O 1
ATOM 1335 N N . ASP A 1 170 ? 8.895 3.807 -12.139 1.00 93.00 170 ASP A N 1
ATOM 1336 C CA . ASP A 1 170 ? 9.526 5.010 -12.673 1.00 93.00 170 ASP A CA 1
ATOM 1337 C C . ASP A 1 170 ? 8.436 5.915 -13.244 1.00 93.00 170 ASP A C 1
ATOM 1339 O O . ASP A 1 170 ? 7.853 5.638 -14.289 1.00 93.00 170 ASP A O 1
ATOM 1343 N N . LEU A 1 171 ? 8.116 6.977 -12.508 1.00 94.69 171 LEU A N 1
ATOM 1344 C CA . LEU A 1 171 ? 7.005 7.876 -12.787 1.00 94.69 171 LEU A CA 1
ATOM 1345 C C . LEU A 1 171 ? 7.522 9.297 -13.046 1.00 94.69 171 LEU A C 1
ATOM 1347 O O . LEU A 1 171 ? 8.026 9.941 -12.117 1.00 94.69 171 LEU A O 1
ATOM 1351 N N . PRO A 1 172 ? 7.353 9.842 -14.264 1.00 94.88 172 PRO A N 1
ATOM 1352 C CA . PRO A 1 172 ? 7.572 11.260 -14.539 1.00 94.88 172 PRO A CA 1
ATOM 1353 C C . PRO A 1 172 ? 6.776 12.198 -13.608 1.00 94.88 172 PRO A C 1
ATOM 1355 O O . PRO A 1 172 ? 5.808 11.759 -12.966 1.00 94.88 172 PRO A O 1
ATOM 1358 N N . PRO A 1 173 ? 7.137 13.494 -13.542 1.00 96.44 173 PRO A N 1
ATOM 1359 C CA . PRO A 1 173 ? 6.354 14.521 -12.852 1.00 96.44 173 PRO A CA 1
ATOM 1360 C C . PRO A 1 173 ? 4.861 14.459 -13.192 1.00 96.44 173 PRO A C 1
ATOM 1362 O O . PRO A 1 173 ? 4.496 14.423 -14.364 1.00 96.44 173 PRO A O 1
ATOM 1365 N N . GLY A 1 174 ? 3.993 14.438 -12.178 1.00 95.44 174 GLY A N 1
ATO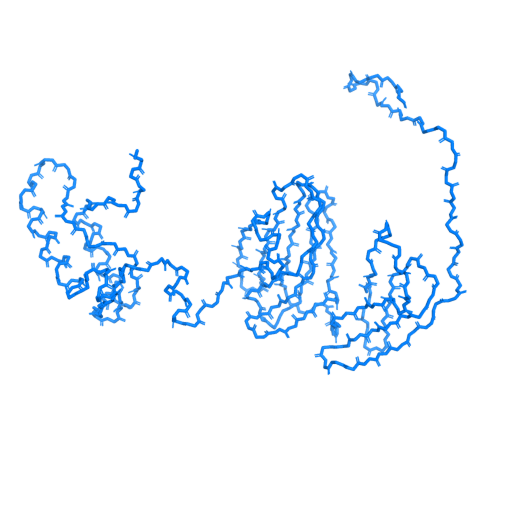M 1366 C CA . GLY A 1 174 ? 2.534 14.448 -12.359 1.00 95.44 174 GLY A CA 1
ATOM 1367 C C . GLY A 1 174 ? 1.926 13.218 -13.051 1.00 95.44 174 GLY A C 1
ATOM 1368 O O . GLY A 1 174 ? 0.723 13.208 -13.306 1.00 95.44 174 GLY A O 1
ATOM 1369 N N . SER A 1 175 ? 2.726 12.199 -13.373 1.00 96.19 175 SER A N 1
ATOM 1370 C CA . SER A 1 175 ? 2.264 11.009 -14.092 1.00 96.19 175 SER A CA 1
ATOM 1371 C C . SER A 1 175 ? 1.583 9.987 -13.178 1.00 96.19 175 SER A C 1
ATOM 1373 O O . SER A 1 175 ? 1.628 10.063 -11.944 1.00 96.19 175 SER A O 1
ATOM 1375 N N . SER A 1 176 ? 0.953 8.995 -13.798 1.00 97.44 176 SER A N 1
ATOM 1376 C CA . SER A 1 176 ? 0.298 7.891 -13.110 1.00 97.44 176 SER A CA 1
ATOM 1377 C C . SER A 1 176 ? 0.345 6.619 -13.935 1.00 97.44 176 SER A C 1
ATOM 1379 O O . SER A 1 176 ? 0.394 6.684 -15.159 1.00 97.44 176 SER A O 1
ATOM 1381 N N . VAL A 1 177 ? 0.239 5.480 -13.264 1.00 98.12 177 VAL A N 1
ATOM 1382 C CA . VAL A 1 177 ? 0.197 4.161 -13.890 1.00 98.12 177 VAL A CA 1
ATOM 1383 C C . VAL A 1 177 ? -0.806 3.275 -13.162 1.00 98.12 177 VAL A C 1
ATOM 1385 O O . VAL A 1 177 ? -1.021 3.423 -11.954 1.00 98.12 177 VAL A O 1
ATOM 1388 N N . PHE A 1 178 ? -1.407 2.332 -13.878 1.00 98.44 178 PHE A N 1
ATOM 1389 C CA . PHE A 1 178 ? -2.084 1.209 -13.246 1.00 98.44 178 PHE A CA 1
ATOM 1390 C C . PHE A 1 178 ? -1.113 0.039 -13.095 1.00 98.44 178 PHE A C 1
ATOM 1392 O O . PHE A 1 178 ? -0.488 -0.379 -14.066 1.00 98.44 178 PHE A O 1
ATOM 1399 N N . VAL A 1 179 ? -1.016 -0.512 -11.888 1.00 98.12 179 VAL A N 1
ATOM 1400 C CA . VAL A 1 179 ? -0.336 -1.780 -11.618 1.00 98.12 179 VAL A CA 1
ATOM 1401 C C . VAL A 1 179 ? -1.405 -2.842 -11.416 1.00 98.12 179 VAL A C 1
ATOM 1403 O O . VAL A 1 179 ? -2.140 -2.827 -10.425 1.00 98.12 179 VAL A O 1
ATOM 1406 N N . VAL A 1 180 ? -1.522 -3.737 -12.392 1.00 97.44 180 VAL A N 1
ATOM 1407 C CA . VAL A 1 180 ? -2.582 -4.745 -12.457 1.00 97.44 180 VAL A CA 1
ATOM 1408 C C . VAL A 1 180 ? -1.989 -6.120 -12.187 1.00 97.44 180 VAL A C 1
ATOM 1410 O O . VAL A 1 180 ? -1.134 -6.592 -12.931 1.00 97.44 180 VAL A O 1
ATOM 1413 N N . PHE A 1 181 ? -2.460 -6.784 -11.137 1.00 96.06 181 PHE A N 1
ATOM 1414 C CA . PHE A 1 181 ? -2.061 -8.141 -10.779 1.00 96.06 181 PHE A CA 1
ATOM 1415 C C . PHE A 1 181 ? -3.165 -9.115 -11.169 1.00 96.06 181 PHE A C 1
ATOM 1417 O O . PHE A 1 181 ? -4.204 -9.181 -10.512 1.00 96.06 181 PHE A O 1
ATOM 1424 N N . GLY A 1 182 ? -2.937 -9.880 -12.233 1.00 89.88 182 GLY A N 1
ATOM 1425 C CA . GLY A 1 182 ? -3.876 -10.888 -12.729 1.00 89.88 182 GLY A CA 1
ATOM 1426 C C . GLY A 1 182 ? -3.311 -12.307 -12.682 1.00 89.88 182 GLY A C 1
ATOM 1427 O O . GLY A 1 182 ? -2.256 -12.569 -12.094 1.00 89.88 182 GLY A O 1
ATOM 1428 N N . LYS A 1 183 ? -4.014 -13.235 -13.344 1.00 79.69 183 LYS A N 1
ATOM 1429 C CA . LYS A 1 183 ? -3.509 -14.595 -13.606 1.00 79.69 183 LYS A CA 1
ATOM 1430 C C . LYS A 1 183 ? -2.158 -14.544 -14.315 1.00 79.69 183 LYS A C 1
ATOM 1432 O O . LYS A 1 183 ? -1.928 -13.648 -15.111 1.00 79.69 183 LYS A O 1
ATOM 1437 N N . SER A 1 184 ? -1.296 -15.524 -14.048 1.00 69.50 184 SER A N 1
ATOM 1438 C CA . SER A 1 184 ? 0.065 -15.544 -14.591 1.00 69.50 184 SER A CA 1
ATOM 1439 C C . SER A 1 184 ? 0.081 -15.473 -16.117 1.00 69.50 184 SER A C 1
ATOM 1441 O O . SER A 1 184 ? -0.386 -16.396 -16.785 1.00 69.50 184 SER A O 1
ATOM 1443 N N . TYR A 1 185 ? 0.654 -14.397 -16.654 1.00 61.47 185 TYR A N 1
ATOM 1444 C CA . TYR A 1 185 ? 0.913 -14.239 -18.091 1.00 61.47 185 TYR A CA 1
ATOM 1445 C C . TYR A 1 185 ? 2.338 -14.658 -18.477 1.00 61.47 185 TYR A C 1
ATOM 1447 O O . TYR A 1 185 ? 2.639 -14.813 -19.657 1.00 61.47 185 TYR A O 1
ATOM 1455 N N . ALA A 1 186 ? 3.213 -14.862 -17.489 1.00 61.19 186 ALA A N 1
ATOM 1456 C CA . ALA A 1 186 ? 4.618 -15.189 -17.688 1.00 61.19 186 ALA A CA 1
ATOM 1457 C C . ALA A 1 186 ? 4.943 -16.608 -17.200 1.00 61.19 186 ALA A C 1
ATOM 1459 O O . ALA A 1 186 ? 4.314 -17.130 -16.277 1.00 61.19 186 ALA A O 1
ATOM 1460 N N . SER A 1 187 ? 5.961 -17.222 -17.812 1.00 61.66 187 SER A N 1
ATOM 1461 C CA . SER A 1 187 ? 6.523 -18.507 -17.361 1.00 61.66 187 SER A CA 1
ATOM 1462 C C . SER A 1 187 ? 7.507 -18.352 -16.188 1.00 61.66 187 SER A C 1
ATOM 1464 O O . SER A 1 187 ? 8.067 -19.347 -15.737 1.00 61.66 187 SER A O 1
ATOM 1466 N N . GLY A 1 188 ? 7.734 -17.124 -15.710 1.00 73.50 188 GLY A N 1
ATOM 1467 C CA . GLY A 1 188 ? 8.654 -16.802 -14.621 1.00 73.50 188 GLY A CA 1
ATOM 1468 C C . GLY A 1 188 ? 8.780 -15.294 -14.393 1.00 73.50 188 GLY A C 1
ATOM 1469 O O . GLY A 1 188 ? 8.082 -14.497 -15.024 1.00 73.50 188 GLY A O 1
ATOM 1470 N N . SER A 1 189 ? 9.682 -14.916 -13.493 1.00 80.25 189 SER A N 1
ATOM 1471 C CA . SER A 1 189 ? 10.132 -13.539 -13.293 1.00 80.25 189 SER A CA 1
ATOM 1472 C C . SER A 1 189 ? 11.601 -13.526 -12.893 1.00 80.25 189 SER A C 1
ATOM 1474 O O . SER A 1 189 ? 12.183 -14.568 -12.578 1.00 80.25 189 SER A O 1
ATOM 1476 N N . ILE A 1 190 ? 12.197 -12.341 -12.900 1.00 81.94 190 ILE A N 1
ATOM 1477 C CA . ILE A 1 190 ? 13.536 -12.116 -12.373 1.00 81.94 190 ILE A CA 1
ATOM 1478 C C . ILE A 1 190 ? 13.536 -10.967 -11.369 1.00 81.94 190 ILE A C 1
ATOM 1480 O O . ILE A 1 190 ? 12.681 -10.083 -11.411 1.00 81.94 190 ILE A O 1
ATOM 1484 N N . ASP A 1 191 ? 14.536 -10.979 -10.498 1.00 81.75 191 ASP A N 1
ATOM 1485 C CA . ASP A 1 191 ? 14.714 -9.995 -9.440 1.00 81.75 191 ASP A CA 1
ATOM 1486 C C . ASP A 1 191 ? 15.242 -8.668 -9.997 1.00 81.75 191 ASP A C 1
ATOM 1488 O O . ASP A 1 191 ? 14.777 -7.592 -9.624 1.00 81.75 191 ASP A O 1
ATOM 1492 N N . SER A 1 192 ? 16.234 -8.741 -10.890 1.00 82.38 192 SER A N 1
ATOM 1493 C CA . SER A 1 192 ? 16.898 -7.561 -11.447 1.00 82.38 192 SER A CA 1
ATOM 1494 C C . SER A 1 192 ? 17.658 -7.853 -12.745 1.00 82.38 192 SER A C 1
ATOM 1496 O O . SER A 1 192 ? 18.133 -8.968 -12.978 1.00 82.38 192 SER A O 1
ATOM 1498 N N . VAL A 1 193 ? 17.815 -6.814 -13.572 1.00 86.62 193 VAL A N 1
ATOM 1499 C CA . VAL A 1 193 ? 18.804 -6.739 -14.659 1.00 86.62 193 VAL A CA 1
ATOM 1500 C C . VAL A 1 193 ? 19.668 -5.521 -14.403 1.00 86.62 193 VAL A C 1
ATOM 1502 O O . VAL A 1 193 ? 19.141 -4.429 -14.230 1.00 86.62 193 VAL A O 1
ATOM 1505 N N . VAL A 1 194 ? 20.985 -5.707 -14.365 1.00 84.50 194 VAL A N 1
ATOM 1506 C CA . VAL A 1 194 ? 21.927 -4.616 -14.097 1.00 84.50 194 VAL A CA 1
ATOM 1507 C C . VAL A 1 194 ? 23.092 -4.685 -15.074 1.00 84.50 194 VAL A C 1
ATOM 1509 O O . VAL A 1 194 ? 23.730 -5.733 -15.224 1.00 84.50 194 VAL A O 1
ATOM 1512 N N . ARG A 1 195 ? 23.417 -3.556 -15.710 1.00 83.56 195 ARG A N 1
ATOM 1513 C CA . ARG A 1 195 ? 24.670 -3.401 -16.450 1.00 83.56 195 ARG A CA 1
ATOM 1514 C C . ARG A 1 195 ? 25.847 -3.384 -15.473 1.00 83.56 195 ARG A C 1
ATOM 1516 O O . ARG A 1 195 ? 25.938 -2.555 -14.576 1.00 83.56 195 ARG A O 1
ATOM 1523 N N . THR A 1 196 ? 26.757 -4.334 -15.633 1.00 72.75 196 THR A N 1
ATOM 1524 C CA . THR A 1 196 ? 27.970 -4.478 -14.824 1.00 72.75 196 THR A CA 1
ATOM 1525 C C . THR A 1 196 ? 29.059 -3.581 -15.413 1.00 72.75 196 THR A C 1
ATOM 1527 O O . THR A 1 196 ? 29.834 -4.003 -16.268 1.00 72.75 196 THR A O 1
ATOM 1530 N N . SER A 1 197 ? 29.078 -2.315 -14.998 1.00 65.19 197 SER A N 1
ATOM 1531 C CA . SER A 1 197 ? 30.064 -1.311 -15.421 1.00 65.19 197 SER A CA 1
ATOM 1532 C C . SER A 1 197 ? 30.254 -0.240 -14.351 1.00 65.19 197 SER A C 1
ATOM 1534 O O . SER A 1 197 ? 29.302 0.096 -13.655 1.00 65.19 197 SER A O 1
ATOM 1536 N N . GLU A 1 198 ? 31.446 0.352 -14.274 1.00 53.38 198 GLU A N 1
ATOM 1537 C CA . GLU A 1 198 ? 31.783 1.389 -13.283 1.00 53.38 198 GLU A CA 1
ATOM 1538 C C . GLU A 1 198 ? 31.063 2.732 -13.511 1.00 53.38 198 GLU A C 1
ATOM 1540 O O . GLU A 1 198 ? 30.884 3.499 -12.569 1.00 53.38 198 GLU A O 1
ATOM 1545 N N . MET A 1 199 ? 30.606 3.010 -14.737 1.00 56.62 199 MET A N 1
ATOM 1546 C CA . MET A 1 199 ? 29.833 4.207 -15.082 1.00 56.62 199 MET A CA 1
ATOM 1547 C C . MET A 1 199 ? 28.553 3.810 -15.819 1.00 56.62 199 MET A C 1
ATOM 1549 O O . MET A 1 199 ? 28.605 3.331 -16.956 1.00 56.62 199 MET A O 1
ATOM 1553 N N . ASN A 1 200 ? 27.414 4.012 -15.156 1.00 61.97 200 ASN A N 1
ATOM 1554 C CA . ASN A 1 200 ? 26.096 3.962 -15.778 1.00 61.97 200 ASN A CA 1
ATOM 1555 C C . ASN A 1 200 ? 25.716 5.378 -16.216 1.00 61.97 200 ASN A C 1
ATOM 1557 O O . ASN A 1 200 ? 25.811 6.314 -15.419 1.00 61.97 200 ASN A O 1
ATOM 1561 N N . ASP A 1 201 ? 25.302 5.542 -17.470 1.00 69.25 201 ASP A N 1
ATOM 1562 C CA . ASP A 1 201 ? 24.789 6.824 -17.943 1.00 69.25 201 ASP A CA 1
ATOM 1563 C C . ASP A 1 201 ? 23.353 7.000 -17.437 1.00 69.25 201 ASP A C 1
ATOM 1565 O O . ASP A 1 201 ? 22.413 6.411 -17.967 1.00 69.25 201 ASP A O 1
ATOM 1569 N N . ALA A 1 202 ? 23.190 7.796 -16.380 1.00 67.56 202 ALA A N 1
ATOM 1570 C CA . ALA A 1 202 ? 21.898 8.041 -15.743 1.00 67.56 202 ALA A CA 1
ATOM 1571 C C . ALA A 1 202 ? 20.896 8.801 -16.636 1.00 67.56 202 ALA A C 1
ATOM 1573 O O . ALA A 1 202 ? 19.741 8.951 -16.243 1.00 67.56 202 ALA A O 1
ATOM 1574 N N . SER A 1 203 ? 21.322 9.303 -17.802 1.00 71.19 203 SER A N 1
ATOM 1575 C CA . SER A 1 203 ? 20.422 9.921 -18.781 1.00 71.19 203 SER A CA 1
ATOM 1576 C C . SER A 1 203 ? 19.675 8.901 -19.646 1.00 71.19 203 SER A C 1
ATOM 1578 O O . SER A 1 203 ? 18.678 9.251 -20.279 1.00 71.19 203 SER A O 1
ATOM 1580 N N . LEU A 1 204 ? 20.127 7.643 -19.669 1.00 76.75 204 LEU A N 1
ATOM 1581 C CA . LEU A 1 204 ? 19.498 6.578 -20.441 1.00 76.75 204 LEU A CA 1
ATOM 1582 C C . LEU A 1 204 ? 18.361 5.908 -19.656 1.00 76.75 204 LEU A C 1
ATOM 1584 O O . LEU A 1 204 ? 18.398 5.866 -18.423 1.00 76.75 204 LEU A O 1
ATOM 1588 N N . PRO A 1 205 ? 17.347 5.353 -20.347 1.00 75.62 205 PRO A N 1
ATOM 1589 C CA . PRO A 1 205 ? 16.291 4.613 -19.674 1.00 75.62 205 PRO A CA 1
ATOM 1590 C C . PRO A 1 205 ? 16.840 3.365 -18.974 1.00 75.62 205 PRO A C 1
ATOM 1592 O O . PRO A 1 205 ? 17.862 2.804 -19.373 1.00 75.62 205 PRO A O 1
ATOM 1595 N N . ALA A 1 206 ? 16.124 2.892 -17.955 1.00 79.44 206 ALA A N 1
ATOM 1596 C CA . ALA A 1 206 ? 16.459 1.636 -17.297 1.00 79.44 206 ALA A CA 1
ATOM 1597 C C . ALA A 1 206 ? 16.381 0.452 -18.278 1.00 79.44 206 ALA A C 1
ATOM 1599 O O . ALA A 1 206 ? 15.576 0.438 -19.218 1.00 79.44 206 ALA A O 1
ATOM 1600 N N . GLU A 1 207 ? 17.210 -0.563 -18.046 1.00 86.56 207 GLU A N 1
ATOM 1601 C CA . GLU A 1 207 ? 17.109 -1.839 -18.739 1.00 86.56 207 GLU A CA 1
ATOM 1602 C C . GLU A 1 207 ? 15.772 -2.513 -18.446 1.00 86.56 207 GLU A C 1
ATOM 1604 O O . GLU A 1 207 ? 15.275 -2.511 -17.317 1.00 86.56 207 GLU A O 1
ATOM 1609 N N . ARG A 1 208 ? 15.206 -3.159 -19.465 1.00 86.50 208 ARG A N 1
ATOM 1610 C CA . ARG A 1 208 ? 13.936 -3.875 -19.335 1.00 86.50 208 ARG A CA 1
ATOM 1611 C C . ARG A 1 208 ? 14.090 -5.307 -19.790 1.00 86.50 208 ARG A C 1
ATOM 1613 O O . ARG A 1 208 ? 14.791 -5.598 -20.753 1.00 86.50 208 ARG A O 1
ATOM 1620 N N . VAL A 1 209 ? 13.372 -6.210 -19.141 1.00 88.06 209 VAL A N 1
ATOM 1621 C CA . VAL A 1 209 ? 13.063 -7.508 -19.744 1.00 88.06 209 VAL A CA 1
ATOM 1622 C C . VAL A 1 209 ? 11.748 -7.330 -20.462 1.00 88.06 209 VAL A C 1
ATOM 1624 O O . VAL A 1 209 ? 10.778 -6.901 -19.846 1.00 88.06 209 VAL A O 1
ATOM 1627 N N . VAL A 1 210 ? 11.741 -7.614 -21.757 1.00 87.44 210 VAL A N 1
ATOM 1628 C CA . VAL A 1 210 ? 10.574 -7.392 -22.624 1.00 87.44 210 VAL A CA 1
ATOM 1629 C C . VAL A 1 210 ? 9.871 -8.695 -22.981 1.00 87.44 210 VAL A C 1
ATOM 1631 O O . VAL A 1 210 ? 8.704 -8.683 -23.353 1.00 87.44 210 VAL A O 1
ATOM 1634 N N . GLU A 1 211 ? 10.556 -9.828 -22.823 1.00 86.12 211 GLU A N 1
ATOM 1635 C CA . GLU A 1 211 ? 9.977 -11.147 -23.045 1.00 86.12 211 GLU A CA 1
ATOM 1636 C C . GLU A 1 211 ? 10.665 -12.194 -22.166 1.00 86.12 211 GLU A C 1
ATOM 1638 O O . GLU A 1 211 ? 11.889 -12.184 -21.993 1.00 86.12 211 GLU A O 1
ATOM 1643 N N . MET A 1 212 ? 9.878 -13.131 -21.635 1.00 83.44 212 MET A N 1
ATOM 1644 C CA . MET A 1 212 ? 10.384 -14.262 -20.866 1.00 83.44 212 MET A CA 1
ATOM 1645 C C . MET A 1 212 ? 9.668 -15.555 -21.259 1.00 83.44 212 MET A C 1
ATOM 1647 O O . MET A 1 212 ? 8.538 -15.824 -20.844 1.00 83.44 212 MET A O 1
ATOM 1651 N N . GLY A 1 213 ? 10.359 -16.364 -22.057 1.00 80.44 213 GLY A N 1
ATOM 1652 C CA . GLY A 1 213 ? 9.973 -17.729 -22.385 1.00 80.44 213 GLY A CA 1
ATOM 1653 C C . GLY A 1 213 ? 10.551 -18.743 -21.396 1.00 80.44 213 GLY A C 1
ATOM 1654 O O . GLY A 1 213 ? 11.304 -18.412 -20.484 1.00 80.44 213 GLY A O 1
ATOM 1655 N N . LYS A 1 214 ? 10.230 -20.025 -21.601 1.00 77.19 214 LYS A N 1
ATOM 1656 C CA . LYS A 1 214 ? 10.745 -21.125 -20.761 1.00 77.19 214 LYS A CA 1
ATOM 1657 C C . LYS A 1 214 ? 12.260 -21.327 -20.882 1.00 77.19 214 LYS A C 1
ATOM 1659 O O . LYS A 1 214 ? 12.883 -21.827 -19.954 1.00 77.19 214 LYS A O 1
ATOM 1664 N N . THR A 1 215 ? 12.835 -20.990 -22.036 1.00 82.50 215 THR A N 1
ATOM 1665 C CA . THR A 1 215 ? 14.247 -21.251 -22.373 1.00 82.50 215 THR A CA 1
ATOM 1666 C C . THR A 1 215 ? 15.007 -20.004 -22.819 1.00 82.50 215 THR A C 1
ATOM 1668 O O . THR A 1 215 ? 16.223 -20.064 -22.993 1.00 82.50 215 THR A O 1
ATOM 1671 N N . SER A 1 216 ? 14.317 -18.881 -23.021 1.00 85.25 216 SER A N 1
ATOM 1672 C CA . SER A 1 216 ? 14.892 -17.633 -23.525 1.00 85.25 216 SER A CA 1
ATOM 1673 C C . SER A 1 216 ? 14.320 -16.427 -22.787 1.00 85.25 216 SER A C 1
ATOM 1675 O O . SER A 1 216 ? 13.153 -16.410 -22.401 1.00 85.25 216 SER A O 1
ATOM 1677 N N . THR A 1 217 ? 15.150 -15.402 -22.625 1.00 87.50 217 THR A N 1
ATOM 1678 C CA . THR A 1 217 ? 14.782 -14.110 -22.040 1.00 87.50 217 THR A CA 1
ATOM 1679 C C . THR A 1 217 ? 15.305 -13.026 -22.966 1.00 87.50 217 THR A C 1
ATOM 1681 O O . THR A 1 217 ? 16.484 -13.056 -23.324 1.00 87.50 217 THR A O 1
ATOM 1684 N N . THR A 1 218 ? 14.448 -12.079 -23.330 1.00 90.06 218 THR A N 1
ATOM 1685 C CA . THR A 1 218 ? 14.814 -10.937 -24.170 1.00 90.06 218 THR A CA 1
ATOM 1686 C C . THR A 1 218 ? 14.955 -9.705 -23.290 1.00 90.06 218 THR A C 1
ATOM 1688 O O . THR A 1 218 ? 14.021 -9.327 -22.578 1.00 90.06 218 THR A O 1
ATOM 1691 N N . ILE A 1 219 ? 16.129 -9.077 -23.344 1.00 90.75 219 ILE A N 1
ATOM 1692 C CA . ILE A 1 219 ? 16.424 -7.831 -22.636 1.00 90.75 219 ILE A CA 1
ATOM 1693 C C . ILE A 1 219 ? 16.516 -6.671 -23.627 1.00 90.75 219 ILE A C 1
ATOM 1695 O O . ILE A 1 219 ? 17.152 -6.781 -24.672 1.00 90.75 219 ILE A O 1
ATOM 1699 N N . GLN A 1 220 ? 15.891 -5.552 -23.283 1.00 89.81 220 GLN A N 1
ATOM 1700 C CA . GLN A 1 220 ? 16.081 -4.264 -23.929 1.00 89.81 220 GLN A CA 1
ATOM 1701 C C . GLN A 1 220 ? 17.141 -3.490 -23.146 1.00 89.81 220 GLN A C 1
ATOM 1703 O O . GLN A 1 220 ? 17.021 -3.290 -21.935 1.00 89.81 220 GLN A O 1
ATOM 1708 N N . CYS A 1 221 ? 18.189 -3.074 -23.848 1.00 89.94 221 CYS A N 1
ATOM 1709 C CA . CYS A 1 221 ? 19.353 -2.400 -23.292 1.00 89.94 221 CYS A CA 1
ATOM 1710 C C . CYS A 1 221 ? 19.799 -1.257 -24.212 1.00 89.94 221 CYS A C 1
ATOM 1712 O O . CYS A 1 221 ? 19.484 -1.251 -25.401 1.00 89.94 221 CYS A O 1
ATOM 1714 N N . TRP A 1 222 ? 20.524 -0.291 -23.645 1.00 86.62 222 TRP A N 1
ATOM 1715 C CA . TRP A 1 222 ? 20.849 0.976 -24.315 1.00 86.62 222 TRP A CA 1
ATOM 1716 C C . TRP A 1 222 ? 22.343 1.161 -24.596 1.00 86.62 222 TRP A C 1
ATOM 1718 O O . TRP A 1 222 ? 22.724 2.112 -25.272 1.00 86.62 222 TRP A O 1
ATOM 1728 N N . GLN A 1 223 ? 23.205 0.278 -24.078 1.00 87.25 223 GLN A N 1
ATOM 1729 C CA . GLN A 1 223 ? 24.659 0.413 -24.187 1.00 87.25 223 GLN A CA 1
ATOM 1730 C C . GLN A 1 223 ? 25.350 -0.939 -24.352 1.00 87.25 223 GLN A C 1
ATOM 1732 O O . GLN A 1 223 ? 24.930 -1.947 -23.793 1.00 87.25 223 GLN A O 1
ATOM 1737 N N . ASN A 1 224 ? 26.472 -0.964 -25.072 1.00 88.56 224 ASN A N 1
ATOM 1738 C CA . ASN A 1 224 ? 27.347 -2.135 -25.050 1.00 88.56 224 ASN A CA 1
ATOM 1739 C C . ASN A 1 224 ? 27.892 -2.351 -23.625 1.00 88.56 224 ASN A C 1
ATOM 1741 O O . ASN A 1 224 ? 28.204 -1.397 -22.899 1.00 88.56 224 ASN A O 1
ATOM 1745 N N . GLY A 1 225 ? 28.009 -3.605 -23.201 1.00 88.88 225 GLY A N 1
ATOM 1746 C CA . GLY A 1 225 ? 28.472 -3.958 -21.866 1.00 88.88 225 GLY A CA 1
ATOM 1747 C C . GLY A 1 22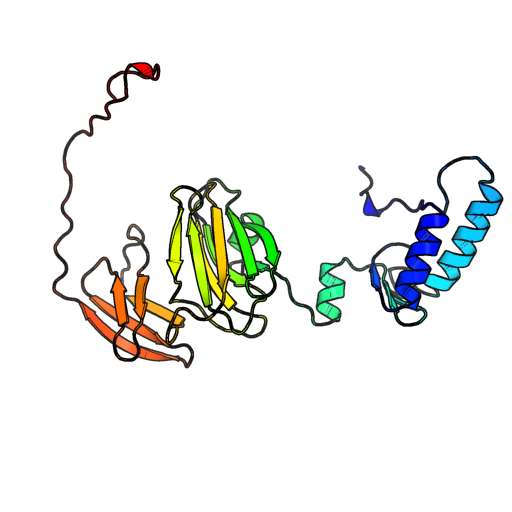5 ? 28.156 -5.391 -21.456 1.00 88.88 225 GLY A C 1
ATOM 1748 O O . GLY A 1 225 ? 27.584 -6.178 -22.208 1.00 88.88 225 GLY A O 1
ATOM 1749 N N . GLN A 1 226 ? 28.558 -5.724 -20.232 1.00 91.00 226 GLN A N 1
ATOM 1750 C CA . GLN A 1 226 ? 28.155 -6.958 -19.569 1.00 91.00 226 GLN A CA 1
ATOM 1751 C C . GLN A 1 226 ? 26.897 -6.699 -18.749 1.00 91.00 226 GLN A C 1
ATOM 1753 O O . GLN A 1 226 ? 26.854 -5.753 -17.969 1.00 91.00 226 GLN A O 1
ATOM 1758 N N . TYR A 1 227 ? 25.896 -7.553 -18.891 1.00 90.94 227 TYR A N 1
ATOM 1759 C CA . TYR A 1 227 ? 24.637 -7.485 -18.163 1.00 90.94 227 TYR A CA 1
ATOM 1760 C C . TYR A 1 227 ? 24.523 -8.683 -17.233 1.00 90.94 227 TYR A C 1
ATOM 1762 O O . TYR A 1 227 ? 24.716 -9.819 -17.658 1.00 90.94 227 TYR A O 1
ATOM 1770 N N . THR A 1 228 ? 24.195 -8.432 -15.970 1.00 91.56 228 THR A N 1
ATOM 1771 C CA . THR A 1 228 ? 23.922 -9.471 -14.978 1.00 91.56 228 THR A CA 1
ATOM 1772 C C . THR A 1 228 ? 22.423 -9.505 -14.713 1.00 91.56 228 THR A C 1
ATOM 1774 O O . THR A 1 228 ? 21.850 -8.529 -14.232 1.00 91.56 228 THR A O 1
ATOM 1777 N N . LEU A 1 229 ? 21.797 -10.637 -15.022 1.00 91.00 229 LEU A N 1
ATOM 1778 C CA . LEU A 1 229 ? 20.428 -10.947 -14.632 1.00 91.00 229 LEU A CA 1
ATOM 1779 C C . LEU A 1 229 ? 20.480 -11.754 -13.338 1.00 91.00 229 LEU A C 1
ATOM 1781 O O . LEU A 1 229 ? 21.209 -12.746 -13.275 1.00 91.00 229 LEU A O 1
ATOM 1785 N N . THR A 1 230 ? 19.711 -11.346 -12.334 1.00 90.31 230 THR A N 1
ATOM 1786 C CA . THR A 1 230 ? 19.555 -12.090 -11.078 1.00 90.31 230 THR A CA 1
ATOM 1787 C C . THR A 1 230 ? 18.133 -12.633 -11.009 1.00 90.31 230 THR A C 1
ATOM 1789 O O . THR A 1 230 ? 17.183 -11.868 -11.168 1.00 90.31 230 THR A O 1
ATOM 1792 N N . ASP A 1 231 ? 17.970 -13.940 -10.813 1.00 87.81 231 ASP A N 1
ATOM 1793 C CA . ASP A 1 231 ? 16.652 -14.541 -10.595 1.00 87.81 231 ASP A CA 1
ATOM 1794 C C . ASP A 1 231 ? 16.165 -14.333 -9.147 1.00 87.81 231 ASP A C 1
ATOM 1796 O O . ASP A 1 231 ? 16.905 -13.867 -8.278 1.00 87.81 231 ASP A O 1
ATOM 1800 N N . ASN A 1 232 ? 14.916 -14.707 -8.865 1.00 83.69 232 ASN A N 1
ATOM 1801 C CA . ASN A 1 232 ? 14.342 -14.582 -7.519 1.00 83.69 232 ASN A CA 1
ATOM 1802 C C . ASN A 1 232 ? 15.012 -15.484 -6.460 1.00 83.69 232 ASN A C 1
ATOM 1804 O O . ASN A 1 232 ? 14.765 -15.304 -5.271 1.00 83.69 232 ASN A O 1
ATOM 1808 N N . ASN A 1 233 ? 15.851 -16.442 -6.866 1.00 86.38 233 ASN A N 1
ATOM 1809 C CA . ASN A 1 233 ? 16.641 -17.292 -5.971 1.00 86.38 233 ASN A CA 1
ATOM 1810 C C . ASN A 1 233 ? 18.063 -16.742 -5.756 1.00 86.38 233 ASN A C 1
ATOM 1812 O O . ASN A 1 233 ? 18.880 -17.382 -5.092 1.00 86.38 233 ASN A O 1
ATOM 1816 N N . GLY A 1 234 ? 18.388 -15.584 -6.338 1.00 87.25 234 GLY A N 1
ATOM 1817 C CA . GLY A 1 234 ? 19.716 -14.982 -6.291 1.00 87.25 234 GLY A CA 1
ATOM 1818 C C . GLY A 1 234 ? 20.725 -15.590 -7.272 1.00 87.25 234 GLY A C 1
ATOM 1819 O O . GLY A 1 234 ? 21.898 -15.207 -7.237 1.00 87.25 234 GLY A O 1
ATOM 1820 N N . GLN A 1 235 ? 20.317 -16.512 -8.151 1.00 90.00 235 GLN A N 1
ATOM 1821 C CA . GLN A 1 235 ? 21.190 -17.042 -9.196 1.00 90.00 235 GLN A CA 1
ATOM 1822 C C . GLN A 1 235 ? 21.452 -15.965 -10.242 1.00 90.00 235 GLN A C 1
ATOM 1824 O O . GLN A 1 235 ? 20.540 -15.272 -10.694 1.00 90.00 235 GLN A O 1
ATOM 1829 N N . LYS A 1 236 ? 22.716 -15.837 -10.643 1.00 92.19 236 LYS A N 1
ATOM 1830 C CA . LYS A 1 236 ? 23.167 -14.807 -11.579 1.00 92.19 236 LYS A CA 1
ATOM 1831 C C . LYS A 1 236 ? 23.512 -15.417 -12.928 1.00 92.19 236 LYS A C 1
ATOM 1833 O O . LYS A 1 236 ? 24.243 -16.403 -12.994 1.00 92.19 236 LYS A O 1
ATOM 1838 N N . LYS A 1 237 ? 23.056 -14.784 -14.007 1.00 90.62 237 LYS A N 1
ATOM 1839 C CA . LYS A 1 237 ? 23.447 -15.092 -15.385 1.00 90.62 237 LYS A CA 1
ATOM 1840 C C . LYS A 1 237 ? 24.017 -13.845 -16.045 1.00 90.62 237 LYS A C 1
ATOM 1842 O O . LYS A 1 237 ? 23.404 -12.783 -15.984 1.00 90.62 237 LYS A O 1
ATOM 1847 N N . GLN A 1 238 ? 25.173 -13.983 -16.685 1.00 91.56 238 GLN A N 1
ATOM 1848 C CA . GLN A 1 238 ? 25.823 -12.889 -17.403 1.00 91.56 238 GLN A CA 1
ATOM 1849 C C . GLN A 1 238 ? 25.579 -12.988 -18.909 1.00 91.56 238 GLN A C 1
ATOM 1851 O O . GLN A 1 238 ? 25.593 -14.081 -19.477 1.00 91.56 238 GLN A O 1
ATOM 1856 N N . VAL A 1 239 ? 25.358 -11.840 -19.544 1.00 90.31 239 VAL A N 1
ATOM 1857 C CA . VAL A 1 239 ? 25.164 -11.697 -20.989 1.00 90.31 239 VAL A CA 1
ATOM 1858 C C . VAL A 1 239 ? 26.008 -10.528 -21.481 1.00 90.31 239 VAL A C 1
ATOM 1860 O O . VAL A 1 239 ? 25.882 -9.414 -20.976 1.00 90.31 239 VAL A O 1
ATOM 1863 N N . LYS A 1 240 ? 26.847 -10.774 -22.488 1.00 92.25 240 LYS A N 1
ATOM 1864 C CA . LYS A 1 240 ? 27.639 -9.734 -23.146 1.00 92.25 240 LYS A CA 1
ATOM 1865 C C . LYS A 1 240 ? 26.858 -9.157 -24.323 1.00 92.25 240 LYS A C 1
ATOM 1867 O O . LYS A 1 240 ? 26.365 -9.916 -25.151 1.00 92.25 240 LYS A O 1
ATOM 1872 N N . VAL A 1 241 ? 26.801 -7.833 -24.405 1.00 90.12 241 VAL A N 1
ATOM 1873 C CA . VAL A 1 241 ? 26.258 -7.076 -25.539 1.00 90.12 241 VAL A CA 1
ATOM 1874 C C . VAL A 1 241 ? 27.380 -6.203 -26.097 1.00 90.12 241 VAL A C 1
ATOM 1876 O O . VAL A 1 241 ? 27.915 -5.359 -25.381 1.00 90.12 241 VAL A O 1
ATOM 1879 N N . ASP A 1 242 ? 27.787 -6.429 -27.342 1.00 90.94 242 ASP A N 1
ATOM 1880 C CA . ASP A 1 242 ? 28.921 -5.734 -27.971 1.00 90.94 242 ASP A CA 1
ATOM 1881 C C . ASP A 1 242 ? 28.645 -5.228 -29.396 1.00 90.94 242 ASP A C 1
ATOM 1883 O O . ASP A 1 242 ? 29.560 -4.756 -30.071 1.00 90.94 242 ASP A O 1
ATOM 1887 N N . ASN A 1 243 ? 27.387 -5.274 -29.837 1.00 88.38 243 ASN A N 1
ATOM 1888 C CA . ASN A 1 243 ? 26.966 -4.914 -31.189 1.00 88.38 243 ASN A CA 1
ATOM 1889 C C . ASN A 1 243 ? 25.803 -3.906 -31.243 1.00 88.38 243 ASN A C 1
ATOM 1891 O O . ASN A 1 243 ? 25.130 -3.811 -32.271 1.00 88.38 243 ASN A O 1
ATOM 1895 N N . LEU A 1 244 ? 25.555 -3.143 -30.173 1.00 86.12 244 LEU A N 1
ATOM 1896 C CA . LEU A 1 244 ? 24.613 -2.026 -30.235 1.00 86.12 244 LEU A CA 1
ATOM 1897 C C . LEU A 1 244 ? 25.188 -0.890 -31.095 1.00 86.12 244 LEU A C 1
ATOM 1899 O O . LEU A 1 244 ? 26.368 -0.548 -30.937 1.00 86.12 244 LEU A O 1
ATOM 1903 N N . PRO A 1 245 ? 24.375 -0.298 -31.990 1.00 83.25 245 PRO A N 1
ATOM 1904 C CA . PRO A 1 245 ? 24.804 0.818 -32.819 1.00 83.25 245 PRO A CA 1
ATOM 1905 C C . PRO A 1 245 ? 25.107 2.047 -31.958 1.00 83.25 245 PRO A C 1
ATOM 1907 O O . PRO A 1 245 ? 24.499 2.257 -30.907 1.00 83.25 245 PRO A O 1
ATOM 1910 N N . ALA A 1 246 ? 26.039 2.881 -32.420 1.00 78.19 246 ALA A N 1
ATOM 1911 C CA . ALA A 1 246 ? 26.290 4.167 -31.782 1.00 78.19 246 ALA A CA 1
ATOM 1912 C C . ALA A 1 246 ? 25.024 5.049 -31.850 1.00 78.19 246 ALA A C 1
ATOM 1914 O O . ALA A 1 246 ? 24.337 5.035 -32.880 1.00 78.19 246 ALA A O 1
ATOM 1915 N N . PRO A 1 247 ? 24.710 5.828 -30.795 1.00 76.25 247 PRO A N 1
ATOM 1916 C CA . PRO A 1 247 ? 23.594 6.764 -30.825 1.00 76.25 247 PRO A CA 1
ATOM 1917 C C . PRO A 1 247 ? 23.707 7.712 -32.019 1.00 76.25 247 PRO A C 1
ATOM 1919 O O . PRO A 1 247 ? 24.766 8.286 -32.276 1.00 76.25 247 PRO A O 1
ATOM 1922 N N . SER A 1 248 ? 22.608 7.890 -32.745 1.00 77.06 248 SER A N 1
ATOM 1923 C CA . SER A 1 248 ? 22.531 8.908 -33.790 1.00 77.06 248 SER A CA 1
ATOM 1924 C C . SER A 1 248 ? 22.152 10.238 -33.150 1.00 77.06 248 SER A C 1
ATOM 1926 O O . SER A 1 248 ? 21.072 10.367 -32.577 1.00 77.06 248 SER A O 1
ATOM 1928 N N . ILE A 1 249 ? 23.045 11.224 -33.232 1.00 77.38 249 ILE A N 1
ATOM 1929 C CA . ILE A 1 249 ? 22.765 12.580 -32.760 1.00 77.38 249 ILE A CA 1
ATOM 1930 C C . ILE A 1 249 ? 21.905 13.268 -33.819 1.00 77.38 249 ILE A C 1
ATOM 1932 O O . ILE A 1 249 ? 22.359 13.506 -34.938 1.00 77.38 249 ILE A O 1
ATOM 1936 N N . LEU A 1 250 ? 20.667 13.598 -33.462 1.00 77.38 250 LEU A N 1
ATOM 1937 C CA . LEU A 1 250 ? 19.822 14.465 -34.275 1.00 77.38 250 LEU A CA 1
ATOM 1938 C C . LEU A 1 250 ? 20.282 15.911 -34.051 1.00 77.38 250 LEU A C 1
ATOM 1940 O O . LEU A 1 250 ? 19.906 16.547 -33.070 1.00 77.38 250 LEU A O 1
ATOM 1944 N N . ALA A 1 251 ? 21.173 16.387 -34.921 1.00 75.56 251 ALA A N 1
ATOM 1945 C CA . ALA A 1 251 ? 21.693 17.750 -34.898 1.00 75.56 251 ALA A CA 1
ATOM 1946 C C . ALA A 1 251 ? 20.843 18.664 -35.795 1.00 75.56 251 ALA A C 1
ATOM 1948 O O . ALA A 1 251 ? 20.589 18.333 -36.951 1.00 75.56 251 ALA A O 1
ATOM 1949 N N . GLY A 1 252 ? 20.432 19.816 -35.267 1.00 75.88 252 GLY A N 1
ATOM 1950 C CA . GLY A 1 252 ? 19.633 20.812 -35.981 1.00 75.88 252 GLY A CA 1
ATOM 1951 C C . GLY A 1 252 ? 18.688 21.554 -35.040 1.00 75.88 252 GLY A C 1
ATOM 1952 O O . GLY A 1 252 ? 18.424 21.095 -33.928 1.00 75.88 252 GLY A O 1
ATOM 1953 N N . GLU A 1 253 ? 18.193 22.708 -35.478 1.00 79.19 253 GLU A N 1
ATOM 1954 C CA . GLU A 1 253 ? 17.060 23.352 -34.817 1.00 79.19 253 GLU A CA 1
ATOM 1955 C C . GLU A 1 253 ? 15.799 22.537 -35.117 1.00 79.19 253 GLU A C 1
ATOM 1957 O O . GLU A 1 253 ? 15.557 22.135 -36.257 1.00 79.19 253 GLU A O 1
ATOM 1962 N N . TRP A 1 254 ? 15.025 22.235 -34.078 1.00 78.06 254 TRP A N 1
ATOM 1963 C CA . TRP A 1 254 ? 13.742 21.562 -34.230 1.00 78.06 254 TRP A CA 1
ATOM 1964 C C . TRP A 1 254 ? 12.692 22.613 -34.561 1.00 78.06 254 TRP A C 1
ATOM 1966 O O . TRP A 1 254 ? 12.541 23.562 -33.802 1.00 78.06 254 TRP A O 1
ATOM 1976 N N . THR A 1 255 ? 11.963 22.430 -35.659 1.00 78.88 255 THR A N 1
ATOM 1977 C CA . THR A 1 255 ? 10.765 23.221 -35.959 1.00 78.88 255 THR A CA 1
ATOM 1978 C C . THR A 1 255 ? 9.546 22.414 -35.544 1.00 78.88 255 THR A C 1
ATOM 1980 O O . THR A 1 255 ? 9.361 21.285 -36.005 1.00 78.88 255 THR A O 1
ATOM 1983 N N . ILE A 1 256 ? 8.729 22.970 -34.654 1.00 78.81 256 ILE A N 1
ATOM 1984 C CA . ILE A 1 256 ? 7.473 22.355 -34.226 1.00 78.81 256 ILE A CA 1
ATOM 1985 C C . ILE A 1 256 ? 6.331 23.056 -34.953 1.00 78.81 256 ILE A C 1
ATOM 1987 O O . ILE A 1 256 ? 6.038 24.215 -34.669 1.00 78.81 256 ILE A O 1
ATOM 1991 N N . ASP A 1 257 ? 5.670 22.344 -35.863 1.00 82.31 257 ASP A N 1
ATOM 1992 C CA . ASP A 1 257 ? 4.454 22.817 -36.523 1.00 82.31 257 ASP A CA 1
ATOM 1993 C C . ASP A 1 257 ? 3.212 22.514 -35.677 1.00 82.31 257 ASP A C 1
ATOM 1995 O O . ASP A 1 257 ? 3.000 21.382 -35.229 1.00 82.31 257 ASP A O 1
ATOM 1999 N N . PHE A 1 258 ? 2.348 23.512 -35.509 1.00 80.06 258 PHE A N 1
ATOM 2000 C CA . PHE A 1 258 ? 1.041 23.346 -34.873 1.00 80.06 258 PHE A CA 1
ATOM 2001 C C . PHE A 1 258 ? -0.072 23.410 -35.915 1.00 80.06 258 PHE A C 1
ATOM 2003 O O . PHE A 1 258 ? 0.006 24.172 -36.879 1.00 80.06 258 PHE A O 1
ATOM 2010 N N . ASP A 1 259 ? -1.154 22.648 -35.707 1.00 79.62 259 ASP A N 1
ATOM 2011 C CA . ASP A 1 259 ? -2.354 22.802 -36.533 1.00 79.62 259 ASP A CA 1
ATOM 2012 C C . ASP A 1 259 ? -2.879 24.246 -36.375 1.00 79.62 259 ASP A C 1
ATOM 2014 O O . ASP A 1 259 ? -3.257 24.645 -35.265 1.00 79.62 259 ASP A O 1
ATOM 2018 N N . PRO A 1 260 ? -2.946 25.045 -37.459 1.00 76.62 260 PRO A N 1
ATOM 2019 C CA . PRO A 1 260 ? -3.353 26.448 -37.391 1.00 76.62 260 PRO A CA 1
ATOM 2020 C C . PRO A 1 260 ? -4.787 26.640 -36.874 1.00 76.62 260 PRO A C 1
ATOM 2022 O O . PRO A 1 260 ? -5.157 27.744 -36.475 1.00 76.62 260 PRO A O 1
ATOM 2025 N N . LYS A 1 261 ? -5.609 25.582 -36.834 1.00 83.44 261 LYS A N 1
ATOM 2026 C CA . LYS A 1 261 ? -6.962 25.618 -36.255 1.00 83.44 261 LYS A CA 1
ATOM 2027 C C . LYS A 1 261 ? -6.973 25.643 -34.724 1.00 83.44 261 LYS A C 1
ATOM 2029 O O . LYS A 1 261 ? -8.028 25.877 -34.142 1.00 83.44 261 LYS A O 1
ATOM 2034 N N . TRP A 1 262 ? -5.837 25.390 -34.073 1.00 76.44 262 TRP A N 1
ATOM 2035 C CA . TRP A 1 262 ? -5.738 25.246 -32.617 1.00 76.44 262 TRP A CA 1
ATOM 2036 C C . TRP A 1 262 ? -5.322 26.549 -31.912 1.00 76.44 262 TRP A C 1
ATOM 2038 O O . TRP A 1 262 ? -5.206 26.576 -30.690 1.00 76.44 262 TRP A O 1
ATOM 2048 N N . GLY A 1 263 ? -5.135 27.646 -32.660 1.00 72.06 263 GLY A N 1
ATOM 2049 C CA . GLY A 1 263 ? -4.911 28.991 -32.111 1.00 72.06 263 GLY A CA 1
ATOM 2050 C C . GLY A 1 263 ? -3.514 29.251 -31.527 1.00 72.06 263 GLY A C 1
ATOM 2051 O O . GLY A 1 263 ? -3.285 30.331 -30.986 1.00 72.06 263 GLY A O 1
ATOM 2052 N N . ALA A 1 264 ? -2.586 28.297 -31.641 1.00 71.56 264 ALA A N 1
ATOM 2053 C CA . ALA A 1 264 ? -1.163 28.481 -31.350 1.00 71.56 264 ALA A CA 1
ATOM 2054 C C . ALA A 1 264 ? -0.415 29.070 -32.572 1.00 71.56 264 ALA A C 1
ATOM 2056 O O . ALA A 1 264 ? -0.934 28.995 -33.691 1.00 71.56 264 ALA A O 1
ATOM 2057 N N . PRO A 1 265 ? 0.787 29.662 -32.398 1.00 74.94 265 PRO A N 1
ATOM 2058 C CA . PRO A 1 265 ? 1.645 30.050 -33.519 1.00 74.94 265 PRO A CA 1
ATOM 2059 C C . PRO A 1 265 ? 1.900 28.857 -34.446 1.00 74.94 265 PRO A C 1
ATOM 2061 O O . PRO A 1 265 ? 2.075 27.741 -33.968 1.00 74.94 265 PRO A O 1
ATOM 2064 N N . ALA A 1 266 ? 1.931 29.090 -35.761 1.00 73.25 266 ALA A N 1
ATOM 2065 C CA . ALA A 1 266 ? 2.058 28.013 -36.745 1.00 73.25 266 ALA A CA 1
ATOM 2066 C C . ALA A 1 266 ? 3.369 27.217 -36.606 1.00 73.25 266 ALA A C 1
ATOM 2068 O O . ALA A 1 266 ? 3.365 26.022 -36.878 1.00 73.25 266 ALA A O 1
ATOM 2069 N N . GLN A 1 267 ? 4.451 27.868 -36.160 1.00 75.62 267 GLN A N 1
ATOM 2070 C CA . GLN A 1 267 ? 5.766 27.269 -35.927 1.00 75.62 267 GLN A CA 1
ATOM 2071 C C . GLN A 1 267 ? 6.435 27.866 -34.684 1.00 75.62 267 GLN A C 1
ATOM 2073 O O . GLN A 1 267 ? 6.259 29.058 -34.403 1.00 75.62 267 GLN A O 1
ATOM 2078 N N . ILE A 1 268 ? 7.210 27.040 -33.975 1.00 64.62 268 ILE A N 1
ATOM 2079 C CA . ILE A 1 268 ? 8.151 27.427 -32.910 1.00 64.62 268 ILE A CA 1
ATOM 2080 C C . ILE A 1 268 ? 9.482 26.723 -33.163 1.00 64.62 268 ILE A C 1
ATOM 2082 O O . ILE A 1 268 ? 9.435 25.541 -33.585 1.00 64.62 268 ILE A O 1
#